Protein AF-A0A0F9BGC4-F1 (afdb_monomer_lite)

Radius of gyration: 38.05 Å; chains: 1; bounding box: 116×66×84 Å

Structure (mmCIF, N/CA/C/O backbone):
data_AF-A0A0F9BGC4-F1
#
_entry.id   AF-A0A0F9BGC4-F1
#
loop_
_atom_site.group_PDB
_atom_site.id
_atom_site.type_symbol
_atom_site.label_atom_id
_atom_site.label_alt_id
_atom_site.label_comp_id
_atom_site.label_asym_id
_atom_site.label_entity_id
_atom_site.label_seq_id
_atom_site.pdbx_PDB_ins_code
_atom_site.Cartn_x
_atom_site.Cartn_y
_atom_site.Cartn_z
_atom_site.occupancy
_atom_site.B_iso_or_equiv
_atom_site.auth_seq_id
_atom_site.auth_comp_id
_atom_site.auth_asym_id
_atom_site.auth_atom_id
_atom_site.pdbx_PDB_model_num
ATOM 1 N N . MET A 1 1 ? 43.371 27.624 -21.005 1.00 42.16 1 MET A N 1
ATOM 2 C CA . MET A 1 1 ? 42.803 28.917 -20.560 1.00 42.16 1 MET A CA 1
ATOM 3 C C . MET A 1 1 ? 41.451 29.123 -21.244 1.00 42.16 1 MET A C 1
ATOM 5 O O . MET A 1 1 ? 41.408 29.615 -22.362 1.00 42.16 1 MET A O 1
ATOM 9 N N . PHE A 1 2 ? 40.354 28.669 -20.628 1.00 44.47 2 PHE A N 1
ATOM 10 C CA . PHE A 1 2 ? 38.993 28.851 -21.153 1.00 44.47 2 PHE A CA 1
ATOM 11 C C . PHE A 1 2 ? 38.330 30.022 -20.421 1.00 44.47 2 PHE A C 1
ATOM 13 O O . PHE A 1 2 ? 38.018 29.933 -19.238 1.00 44.47 2 PHE A O 1
ATOM 20 N N . ARG A 1 3 ? 38.153 31.142 -21.127 1.00 42.91 3 ARG A N 1
ATOM 21 C CA . ARG A 1 3 ? 37.422 32.325 -20.653 1.00 42.91 3 ARG A CA 1
ATOM 22 C C . ARG A 1 3 ? 35.919 32.024 -20.759 1.00 42.91 3 ARG A C 1
ATOM 24 O O . ARG A 1 3 ? 35.326 32.205 -21.820 1.00 42.91 3 ARG A O 1
ATOM 31 N N . MET A 1 4 ? 35.311 31.501 -19.693 1.00 43.97 4 MET A N 1
ATOM 32 C CA . MET A 1 4 ? 33.854 31.333 -19.616 1.00 43.97 4 MET A CA 1
ATOM 33 C C . MET A 1 4 ? 33.179 32.706 -19.503 1.00 43.97 4 MET A C 1
ATOM 35 O O . MET A 1 4 ? 33.581 33.551 -18.705 1.00 43.97 4 MET A O 1
ATOM 39 N N . LYS A 1 5 ? 32.175 32.939 -20.352 1.00 48.59 5 LYS A N 1
ATOM 40 C CA . LYS A 1 5 ? 31.404 34.185 -20.405 1.00 48.59 5 LYS A CA 1
ATOM 41 C C . LYS A 1 5 ? 30.484 34.261 -19.167 1.00 48.59 5 LYS A C 1
ATOM 43 O O . LYS A 1 5 ? 29.700 33.337 -18.973 1.00 48.59 5 LYS A O 1
ATOM 48 N N . PRO A 1 6 ? 30.523 35.337 -18.359 1.00 54.88 6 PRO A N 1
ATOM 49 C CA . PRO A 1 6 ? 29.838 35.418 -17.058 1.00 54.88 6 PRO A CA 1
ATOM 50 C C . PRO A 1 6 ? 28.309 35.612 -17.127 1.00 54.88 6 PRO A C 1
ATOM 52 O O . PRO A 1 6 ? 27.652 35.680 -16.093 1.00 54.88 6 PRO A O 1
ATOM 55 N N . LEU A 1 7 ? 27.718 35.691 -18.322 1.00 55.34 7 LEU A N 1
ATOM 56 C CA . LEU A 1 7 ? 26.308 36.065 -18.497 1.00 55.34 7 LEU A CA 1
ATOM 57 C C . LEU A 1 7 ? 25.298 34.942 -18.199 1.00 55.34 7 LEU A C 1
ATOM 59 O O . LEU A 1 7 ? 24.137 35.237 -17.942 1.00 55.34 7 LEU A O 1
ATOM 63 N N . THR A 1 8 ? 25.707 33.670 -18.177 1.00 52.97 8 THR A N 1
ATOM 64 C CA . THR A 1 8 ? 24.789 32.539 -17.918 1.00 52.97 8 THR A CA 1
ATOM 65 C C . THR A 1 8 ? 24.724 32.108 -16.450 1.00 52.97 8 THR A C 1
ATOM 67 O O . THR A 1 8 ? 23.780 31.424 -16.063 1.00 52.97 8 THR A O 1
ATOM 70 N N . ALA A 1 9 ? 25.669 32.538 -15.608 1.00 55.66 9 ALA A N 1
ATOM 71 C CA . ALA A 1 9 ? 25.700 32.172 -14.188 1.00 55.66 9 ALA A CA 1
ATOM 72 C C . ALA A 1 9 ? 24.642 32.919 -13.348 1.00 55.66 9 ALA A C 1
ATOM 74 O O . ALA A 1 9 ? 24.139 32.378 -12.365 1.00 55.66 9 ALA A O 1
ATOM 75 N N . GLY A 1 10 ? 24.260 34.137 -13.753 1.00 56.59 10 GLY A N 1
ATOM 76 C CA . GLY A 1 10 ? 23.311 34.968 -13.000 1.00 56.59 10 GLY A CA 1
ATOM 77 C C . GLY A 1 10 ? 21.867 34.454 -13.024 1.00 56.59 10 GLY A C 1
ATOM 78 O O . GLY A 1 10 ? 21.178 34.515 -12.010 1.00 56.59 10 GLY A O 1
ATOM 79 N N . ILE A 1 11 ? 21.413 33.891 -14.149 1.00 60.16 11 ILE A N 1
ATOM 80 C CA . ILE A 1 11 ? 20.018 33.436 -14.308 1.00 60.16 11 ILE A CA 1
ATOM 81 C C . ILE A 1 11 ? 19.757 32.160 -13.489 1.00 60.16 11 ILE A C 1
ATOM 83 O O . ILE A 1 11 ? 18.687 32.005 -12.904 1.00 60.16 11 ILE A O 1
ATOM 87 N N . VAL A 1 12 ? 20.756 31.280 -13.370 1.00 59.56 12 VAL A N 1
ATOM 88 C CA . VAL A 1 12 ? 20.644 30.041 -12.581 1.00 59.56 12 VAL A CA 1
ATOM 89 C C . VAL A 1 12 ? 20.589 30.338 -11.076 1.00 59.56 12 VAL A C 1
ATOM 91 O O . VAL A 1 12 ? 19.835 29.690 -10.356 1.00 59.56 12 VAL A O 1
ATOM 94 N N . ALA A 1 13 ? 21.318 31.352 -10.597 1.00 61.47 13 ALA A N 1
ATOM 95 C CA . ALA A 1 13 ? 21.338 31.715 -9.179 1.00 61.47 13 ALA A CA 1
ATOM 96 C C . ALA A 1 13 ? 20.019 32.351 -8.694 1.00 61.47 13 ALA A C 1
ATOM 98 O O . ALA A 1 13 ? 19.580 32.065 -7.583 1.00 61.47 13 ALA A O 1
ATOM 99 N N . VAL A 1 14 ? 19.354 33.160 -9.529 1.00 62.53 14 VAL A N 1
ATOM 100 C CA . VAL A 1 14 ? 18.065 33.796 -9.182 1.00 62.53 14 VAL A CA 1
ATOM 101 C C . VAL A 1 14 ? 16.904 32.794 -9.223 1.00 62.53 14 VAL A C 1
ATOM 103 O O . VAL A 1 14 ? 15.986 32.877 -8.410 1.00 62.53 14 VAL A O 1
ATOM 106 N N . ALA A 1 15 ? 16.958 31.796 -10.112 1.00 60.53 15 ALA A N 1
ATOM 107 C CA . ALA A 1 15 ? 15.971 30.716 -10.127 1.00 60.53 15 ALA A CA 1
ATOM 108 C C . ALA A 1 15 ? 16.079 29.804 -8.887 1.00 60.53 15 ALA A C 1
ATOM 110 O O . ALA A 1 15 ? 15.065 29.298 -8.405 1.00 60.53 15 ALA A O 1
ATOM 111 N N . LEU A 1 16 ? 17.287 29.624 -8.337 1.00 60.12 16 LEU A N 1
ATOM 112 C CA . LEU A 1 16 ? 17.506 28.763 -7.171 1.00 60.12 16 LEU A CA 1
ATOM 113 C C . LEU A 1 16 ? 17.029 29.399 -5.854 1.00 60.12 16 LEU A C 1
ATOM 115 O O . LEU A 1 16 ? 16.574 28.691 -4.958 1.00 60.12 16 LEU A O 1
ATOM 119 N N . THR A 1 17 ? 17.099 30.728 -5.724 1.00 61.84 17 THR A N 1
ATOM 120 C CA . THR A 1 17 ? 16.699 31.424 -4.488 1.00 61.84 17 THR A CA 1
ATOM 121 C C . THR A 1 17 ? 15.184 31.553 -4.338 1.00 61.84 17 THR A C 1
ATOM 123 O O . THR A 1 17 ? 14.686 31.561 -3.213 1.00 61.84 17 THR A O 1
ATOM 126 N N . PHE A 1 18 ? 14.430 31.562 -5.442 1.00 56.72 18 PHE A N 1
ATOM 127 C CA . PHE A 1 18 ? 12.964 31.614 -5.394 1.00 56.72 18 PHE A CA 1
ATOM 128 C C . PHE A 1 18 ? 12.323 30.306 -4.900 1.00 56.72 18 PHE A C 1
ATOM 130 O O . PHE A 1 18 ? 11.267 30.343 -4.273 1.00 56.72 18 PHE A O 1
ATOM 137 N N . PHE A 1 19 ? 12.974 29.155 -5.106 1.00 58.62 19 PHE A N 1
ATOM 138 C CA . PHE A 1 19 ? 12.467 27.864 -4.623 1.00 58.62 19 PHE A CA 1
ATOM 139 C C . PHE A 1 19 ? 12.719 27.624 -3.126 1.00 58.62 19 PHE A C 1
ATOM 141 O O . PHE A 1 19 ? 11.970 26.885 -2.492 1.00 58.62 19 PHE A O 1
ATOM 148 N N . ALA A 1 20 ? 13.734 28.261 -2.537 1.00 58.09 20 ALA A N 1
ATOM 149 C CA . ALA A 1 20 ? 14.104 28.026 -1.139 1.00 58.09 20 ALA A CA 1
ATOM 150 C C . ALA A 1 20 ? 13.197 28.750 -0.121 1.00 58.09 20 ALA A C 1
ATOM 152 O O . ALA A 1 20 ? 13.096 28.314 1.023 1.00 58.09 20 ALA A O 1
ATOM 153 N N . SER A 1 21 ? 12.513 29.831 -0.518 1.00 55.47 21 SER A N 1
ATOM 154 C CA . SER A 1 21 ? 11.746 30.680 0.414 1.00 55.47 21 SER A CA 1
ATOM 155 C C . SER A 1 21 ? 10.321 30.177 0.709 1.00 55.47 21 SER A C 1
ATOM 157 O O . SER A 1 21 ? 9.695 30.595 1.679 1.00 55.47 21 SER A O 1
ATOM 159 N N . ALA A 1 22 ? 9.793 29.243 -0.090 1.00 57.38 22 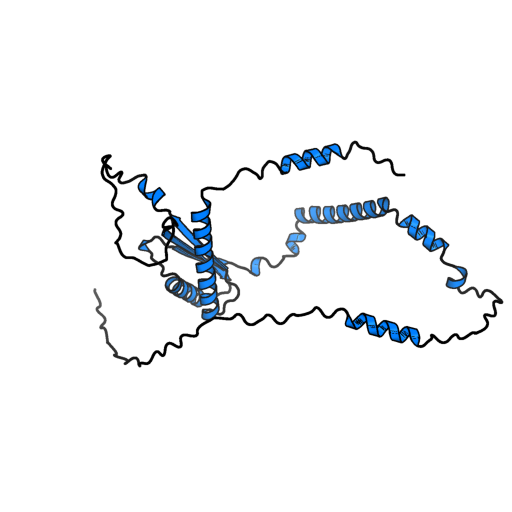ALA A N 1
ATOM 160 C CA . ALA A 1 22 ? 8.432 28.721 0.082 1.00 57.38 22 ALA A CA 1
ATOM 161 C C . ALA A 1 22 ? 8.318 27.588 1.124 1.00 57.38 22 ALA A C 1
ATOM 163 O O . ALA A 1 22 ? 7.211 27.183 1.468 1.00 57.38 22 ALA A O 1
ATOM 164 N N . ALA A 1 23 ? 9.437 27.071 1.641 1.00 56.53 23 ALA A N 1
ATOM 165 C CA . ALA A 1 23 ? 9.446 25.906 2.530 1.00 56.53 23 ALA A CA 1
ATOM 166 C C . ALA A 1 23 ? 9.374 26.243 4.036 1.00 56.53 23 ALA A C 1
ATOM 168 O O . ALA A 1 23 ? 9.310 25.330 4.853 1.00 56.53 23 ALA A O 1
ATOM 169 N N . ALA A 1 24 ? 9.394 27.525 4.423 1.00 53.81 24 ALA A N 1
ATOM 170 C CA . ALA A 1 24 ? 9.550 27.934 5.826 1.00 53.81 24 ALA A CA 1
ATOM 171 C C . ALA A 1 24 ? 8.235 28.219 6.582 1.00 53.81 24 ALA A C 1
ATOM 173 O O . ALA A 1 24 ? 8.271 28.495 7.779 1.00 53.81 24 ALA A O 1
ATOM 174 N N . TYR A 1 25 ? 7.077 28.149 5.919 1.00 50.03 25 TYR A N 1
ATOM 175 C CA . TYR A 1 25 ? 5.781 28.476 6.524 1.00 50.03 25 TYR A CA 1
ATOM 176 C C . TYR A 1 25 ? 4.839 27.271 6.544 1.00 50.03 25 TYR A C 1
ATOM 178 O O . TYR A 1 25 ? 3.889 27.233 5.771 1.00 50.03 25 TYR A O 1
ATOM 186 N N . ALA A 1 26 ? 5.070 26.294 7.424 1.00 49.09 26 ALA A N 1
ATOM 187 C CA . ALA A 1 26 ? 4.004 25.415 7.910 1.00 49.09 26 ALA A CA 1
ATOM 188 C C . ALA A 1 26 ? 4.464 24.587 9.123 1.00 49.09 26 ALA A C 1
ATOM 190 O O . ALA A 1 26 ? 5.533 23.992 9.084 1.00 49.09 26 ALA A O 1
ATOM 191 N N . GLN A 1 27 ? 3.562 24.442 10.102 1.00 51.44 27 GLN A N 1
ATOM 192 C CA . GLN A 1 27 ? 3.515 23.408 11.154 1.00 51.44 27 GLN A CA 1
ATOM 193 C C . GLN A 1 27 ? 4.315 23.660 12.438 1.00 51.44 27 GLN A C 1
ATOM 195 O O . GLN A 1 27 ? 5.493 23.336 12.489 1.00 51.44 27 GLN A O 1
ATOM 200 N N . THR A 1 28 ? 3.640 24.050 13.529 1.00 51.69 28 THR A N 1
ATOM 201 C CA . THR A 1 28 ? 4.153 23.724 14.880 1.00 51.69 28 THR A CA 1
ATOM 202 C C . THR A 1 28 ? 3.133 23.461 15.998 1.00 51.69 28 THR A C 1
ATOM 204 O O . THR A 1 28 ? 3.558 22.897 16.997 1.00 51.69 28 THR A O 1
ATOM 207 N N . GLU A 1 29 ? 1.821 23.719 15.886 1.00 54.25 29 GLU A N 1
ATOM 208 C CA . GLU A 1 29 ? 0.920 23.509 17.055 1.00 54.25 29 GLU A CA 1
ATOM 209 C C . GLU A 1 29 ? -0.092 22.358 16.961 1.00 54.25 29 GLU A C 1
ATOM 211 O O . GLU A 1 29 ? -0.622 21.928 17.980 1.00 54.25 29 GLU A O 1
ATOM 216 N N . THR A 1 30 ? -0.304 21.748 15.794 1.00 58.75 30 THR A N 1
ATOM 217 C CA . THR A 1 30 ? -1.193 20.574 15.669 1.00 58.75 30 THR A CA 1
ATOM 218 C C . THR A 1 30 ? -0.465 19.225 15.760 1.00 58.75 30 THR A C 1
ATOM 220 O O . THR A 1 30 ? -1.095 18.171 15.682 1.00 58.75 30 THR A O 1
ATOM 223 N N . GLY A 1 31 ? 0.858 19.227 15.957 1.00 68.62 31 GLY A N 1
ATOM 224 C CA . GLY A 1 31 ? 1.716 18.046 15.799 1.00 68.62 31 GLY A CA 1
ATOM 225 C C . GLY A 1 31 ? 1.320 16.831 16.644 1.00 68.62 31 GLY A C 1
ATOM 226 O O . GLY A 1 31 ? 1.326 15.719 16.127 1.00 68.62 31 GLY A O 1
ATOM 227 N N . ASN A 1 32 ? 0.916 17.017 17.905 1.00 80.94 32 ASN A N 1
ATOM 228 C CA . ASN A 1 32 ? 0.721 15.893 18.833 1.00 80.94 32 ASN A CA 1
ATOM 229 C C . ASN A 1 32 ? -0.512 15.029 18.520 1.00 80.94 32 ASN A C 1
ATOM 231 O O . ASN A 1 32 ? -0.451 13.805 18.620 1.00 80.94 32 ASN A O 1
ATOM 235 N N . ALA A 1 33 ? -1.628 15.635 18.106 1.00 82.69 33 ALA A N 1
ATOM 236 C CA . ALA A 1 33 ? -2.821 14.871 17.734 1.00 82.69 33 ALA A CA 1
ATOM 237 C C . ALA A 1 33 ? -2.595 14.083 16.432 1.00 82.69 33 ALA A C 1
ATOM 239 O O . ALA A 1 33 ? -3.015 12.931 16.316 1.00 82.69 33 ALA A O 1
ATOM 240 N N . TYR A 1 34 ? -1.873 14.677 15.473 1.00 87.38 34 TYR A N 1
ATOM 241 C CA . TYR A 1 34 ? -1.524 14.014 14.217 1.00 87.38 34 TYR A CA 1
ATOM 242 C C . TYR A 1 34 ? -0.514 12.883 14.412 1.00 87.38 34 TYR A C 1
ATOM 244 O O . TYR A 1 34 ? -0.706 11.807 13.851 1.00 87.38 34 TYR A O 1
ATOM 252 N N . THR A 1 35 ? 0.534 13.077 15.218 1.00 89.94 35 THR A N 1
ATOM 253 C CA . THR A 1 35 ? 1.509 12.009 15.498 1.00 89.94 35 THR A CA 1
ATOM 254 C C . THR A 1 35 ? 0.849 10.833 16.203 1.00 89.94 35 THR A C 1
ATOM 256 O O . THR A 1 35 ? 1.101 9.688 15.828 1.00 89.94 35 THR A O 1
ATOM 259 N N . TYR A 1 36 ? -0.053 11.102 17.152 1.00 89.62 36 TYR A N 1
ATOM 260 C CA . TYR A 1 36 ? -0.841 10.062 17.804 1.00 89.62 36 TYR A CA 1
ATOM 261 C C . TYR A 1 36 ? -1.748 9.326 16.812 1.00 89.62 36 TYR A C 1
ATOM 263 O O . TYR A 1 36 ? -1.730 8.098 16.765 1.00 89.62 36 TYR A O 1
ATOM 271 N N . LYS A 1 37 ? -2.488 10.056 15.968 1.00 91.94 37 LYS A N 1
ATOM 272 C CA . LYS A 1 37 ? -3.336 9.462 14.927 1.00 91.94 37 LYS A CA 1
ATOM 273 C C . LYS A 1 37 ? -2.542 8.523 14.018 1.00 91.94 37 LYS A C 1
ATOM 275 O O . LYS A 1 37 ? -2.929 7.371 13.856 1.00 91.94 37 LYS A O 1
ATOM 280 N N . ILE A 1 38 ? -1.404 8.983 13.500 1.00 94.25 38 ILE A N 1
ATOM 281 C CA . ILE A 1 38 ? -0.533 8.183 12.627 1.00 94.25 38 ILE A CA 1
ATOM 282 C C . ILE A 1 38 ? -0.013 6.941 13.364 1.00 94.25 38 ILE A C 1
ATOM 284 O O . ILE A 1 38 ? 0.040 5.854 12.790 1.00 94.25 38 ILE A O 1
ATOM 288 N N . ALA A 1 39 ? 0.367 7.080 14.638 1.00 93.94 39 ALA A N 1
ATOM 289 C CA . ALA A 1 39 ? 0.840 5.959 15.444 1.00 93.94 39 ALA A CA 1
ATOM 290 C C . ALA A 1 39 ? -0.254 4.897 15.643 1.00 93.94 39 ALA A C 1
ATOM 292 O O . ALA A 1 39 ? 0.023 3.705 15.496 1.00 93.94 39 ALA A O 1
ATOM 293 N N . VAL A 1 40 ? -1.490 5.320 15.925 1.00 93.25 40 VAL A N 1
ATOM 294 C CA . VAL A 1 40 ? -2.644 4.423 16.077 1.00 93.25 40 VAL A CA 1
ATOM 295 C C . VAL A 1 40 ? -2.983 3.737 14.757 1.00 93.25 40 VAL A C 1
ATOM 297 O O . VAL A 1 40 ? -3.085 2.512 14.734 1.00 93.25 40 VAL A O 1
ATOM 300 N N . GLU A 1 41 ? -3.097 4.489 13.659 1.00 95.44 41 GLU A N 1
ATOM 301 C CA . GLU A 1 41 ? -3.384 3.943 12.324 1.00 95.44 41 GLU A CA 1
ATOM 302 C C . GLU A 1 41 ? -2.358 2.871 11.946 1.00 95.44 41 GLU A C 1
ATOM 304 O O . GLU A 1 41 ? -2.725 1.737 11.638 1.00 95.44 41 GLU A O 1
ATOM 309 N N . ARG A 1 42 ? -1.066 3.182 12.095 1.00 96.50 42 ARG A N 1
ATOM 310 C CA . ARG A 1 42 ? 0.026 2.260 11.767 1.00 96.50 42 ARG A CA 1
ATOM 311 C C . ARG A 1 42 ? 0.055 1.024 12.664 1.00 96.50 42 ARG A C 1
ATOM 313 O O . ARG A 1 42 ? 0.355 -0.072 12.192 1.00 96.50 42 ARG A O 1
ATOM 320 N N . HIS A 1 43 ? -0.220 1.180 13.958 1.00 95.31 43 HIS A N 1
ATOM 321 C CA . HIS A 1 43 ? -0.256 0.053 14.888 1.00 95.31 43 HIS A CA 1
ATOM 322 C C . HIS A 1 43 ? -1.415 -0.903 14.570 1.00 95.31 43 HIS A C 1
ATOM 324 O O . HIS A 1 43 ? -1.219 -2.121 14.542 1.00 95.31 43 HIS A O 1
ATOM 330 N N . LEU A 1 44 ? -2.606 -0.362 14.290 1.00 95.75 44 LEU A N 1
ATOM 331 C CA . LEU A 1 44 ? -3.777 -1.153 13.908 1.00 95.75 44 LEU A CA 1
ATOM 332 C C . LEU A 1 44 ? -3.576 -1.840 12.555 1.00 95.75 44 LEU A C 1
ATOM 334 O O . LEU A 1 44 ? -3.856 -3.031 12.437 1.00 95.75 44 LEU A O 1
ATOM 338 N N . GLU A 1 45 ? -3.025 -1.129 11.573 1.00 96.31 45 GLU A N 1
ATOM 339 C CA . GLU A 1 45 ? -2.681 -1.679 10.262 1.00 96.31 45 GLU A CA 1
ATOM 340 C C . GLU A 1 45 ? -1.708 -2.857 10.394 1.00 96.31 45 GLU A C 1
ATOM 342 O O . GLU A 1 45 ? -1.991 -3.952 9.910 1.00 96.31 45 GLU A O 1
ATOM 347 N N . ALA A 1 46 ? -0.596 -2.678 11.116 1.00 96.38 46 ALA A N 1
ATOM 348 C CA . ALA A 1 46 ? 0.420 -3.717 11.278 1.00 96.38 46 ALA A CA 1
ATOM 349 C C . ALA A 1 46 ? -0.120 -4.958 12.006 1.00 96.38 46 ALA A C 1
ATOM 351 O O . ALA A 1 46 ? 0.177 -6.095 11.622 1.00 96.38 46 ALA A O 1
ATOM 352 N N . ARG A 1 47 ? -0.928 -4.753 13.055 1.00 95.62 47 ARG A N 1
ATOM 353 C CA . ARG A 1 47 ? -1.562 -5.848 13.798 1.00 95.62 47 ARG A CA 1
ATOM 354 C C . ARG A 1 47 ? -2.546 -6.606 12.914 1.00 95.62 47 ARG A C 1
ATOM 356 O O . ARG A 1 47 ? -2.476 -7.833 12.861 1.00 95.62 47 ARG A O 1
ATOM 363 N N . LEU A 1 48 ? -3.432 -5.896 12.218 1.00 96.25 48 LEU A N 1
ATOM 364 C CA . LEU A 1 48 ? -4.445 -6.508 11.366 1.00 96.25 48 LEU A CA 1
ATOM 365 C C . LEU A 1 48 ? -3.809 -7.235 10.178 1.00 96.25 48 LEU A C 1
ATOM 367 O O . LEU A 1 48 ? -4.192 -8.365 9.888 1.00 96.25 48 LEU A O 1
ATOM 371 N N . TYR A 1 49 ? -2.783 -6.646 9.560 1.00 96.12 49 TYR A N 1
ATOM 372 C CA . TYR A 1 49 ? -2.019 -7.274 8.483 1.00 96.12 49 TYR A CA 1
ATOM 373 C C . TYR A 1 49 ? -1.427 -8.612 8.921 1.00 96.12 49 TYR A C 1
ATOM 375 O O . TYR A 1 49 ? -1.593 -9.619 8.236 1.00 96.12 49 TYR A O 1
ATOM 383 N N . LYS A 1 50 ? -0.791 -8.656 10.098 1.00 95.81 50 LYS A N 1
ATOM 384 C CA . LYS A 1 50 ? -0.208 -9.892 10.632 1.00 95.81 50 LYS A CA 1
ATOM 385 C C . LYS A 1 50 ? -1.264 -10.976 10.865 1.00 95.81 50 LYS A C 1
ATOM 387 O O . LYS A 1 50 ? -1.035 -12.126 10.504 1.00 95.81 50 LYS A O 1
ATOM 392 N N . VAL A 1 51 ? -2.402 -10.616 11.459 1.00 96.06 51 VAL A N 1
ATOM 393 C CA . VAL A 1 51 ? -3.483 -11.571 11.758 1.00 96.06 51 VAL A CA 1
ATOM 394 C C . VAL A 1 51 ? -4.131 -12.085 10.472 1.00 96.06 51 VAL A C 1
ATOM 396 O O . VAL A 1 51 ? -4.283 -13.292 10.305 1.00 96.06 51 VAL A O 1
ATOM 399 N N . LEU A 1 52 ? -4.469 -11.193 9.537 1.00 95.62 52 LEU A N 1
ATOM 400 C CA . LEU A 1 52 ? -5.088 -11.581 8.271 1.00 95.62 52 LEU A CA 1
ATOM 401 C C . LEU A 1 52 ? -4.153 -12.438 7.423 1.00 95.62 52 LEU A C 1
ATOM 403 O O . LEU A 1 52 ? -4.604 -13.432 6.856 1.00 95.62 52 LEU A O 1
ATOM 407 N N . LYS A 1 53 ? -2.859 -12.107 7.377 1.00 95.38 53 LYS A N 1
ATOM 408 C CA . LYS A 1 53 ? -1.862 -12.896 6.650 1.00 95.38 53 LYS A CA 1
ATOM 409 C C . LYS A 1 53 ? -1.762 -14.325 7.184 1.00 95.38 53 LYS A C 1
ATOM 411 O O . LYS A 1 53 ? -1.725 -15.264 6.395 1.00 95.38 53 LYS A O 1
ATOM 416 N N . GLU A 1 54 ? -1.770 -14.491 8.504 1.00 94.94 54 GLU A N 1
ATOM 417 C CA . GLU A 1 54 ? -1.680 -15.810 9.139 1.00 94.94 54 GLU A CA 1
ATOM 418 C C . GLU A 1 54 ? -2.936 -16.660 8.890 1.00 94.94 54 GLU A C 1
ATOM 420 O O . GLU A 1 54 ? -2.840 -17.839 8.554 1.00 94.94 54 GLU A O 1
ATOM 425 N N . VAL A 1 55 ? -4.126 -16.060 9.015 1.00 94.88 55 VAL A N 1
ATOM 426 C CA . VAL A 1 55 ? -5.399 -16.788 8.897 1.00 94.88 55 VAL A CA 1
ATOM 427 C C . VAL A 1 55 ? -5.732 -17.124 7.444 1.00 94.88 55 VAL A C 1
ATOM 429 O O . VAL A 1 55 ? -6.153 -18.240 7.143 1.00 94.88 55 VAL A O 1
ATOM 432 N N . THR A 1 56 ? -5.564 -16.165 6.535 1.00 92.75 56 THR A N 1
ATOM 433 C CA . THR A 1 56 ? -6.041 -16.298 5.148 1.00 92.75 56 THR A CA 1
ATOM 434 C C . THR A 1 56 ? -4.998 -16.883 4.207 1.00 92.75 56 THR A C 1
ATOM 436 O O . THR A 1 56 ? -5.366 -17.394 3.151 1.00 92.75 56 THR A O 1
ATOM 439 N N . LYS A 1 57 ? -3.708 -16.815 4.574 1.00 92.75 57 LYS A N 1
ATOM 440 C CA . LYS A 1 57 ? -2.566 -17.149 3.705 1.00 92.75 57 LYS A CA 1
ATOM 441 C C . LYS A 1 57 ? -2.555 -16.384 2.373 1.00 92.75 57 LYS A C 1
ATOM 443 O O . LYS A 1 57 ? -1.909 -16.820 1.425 1.00 92.75 57 LYS A O 1
ATOM 448 N N . VAL A 1 58 ? -3.266 -15.259 2.288 1.00 90.19 58 VAL A N 1
ATOM 449 C CA . VAL A 1 58 ? -3.251 -14.374 1.120 1.00 90.19 58 VAL A CA 1
ATOM 450 C C . VAL A 1 58 ? -2.062 -13.428 1.257 1.00 90.19 58 VAL A C 1
ATOM 452 O O . VAL A 1 58 ? -1.898 -12.766 2.283 1.00 90.19 58 VAL A O 1
ATOM 455 N N . GLU A 1 59 ? -1.211 -13.390 0.235 1.00 85.69 59 GLU A N 1
ATOM 456 C CA . GLU A 1 59 ? -0.013 -12.542 0.221 1.00 85.69 59 GLU A CA 1
ATOM 457 C C . GLU A 1 59 ? -0.328 -11.114 -0.246 1.00 85.69 59 GLU A C 1
ATOM 459 O O . GLU A 1 59 ? 0.194 -10.148 0.318 1.00 85.69 59 GLU A O 1
ATOM 464 N N . ASP A 1 60 ? -1.244 -10.990 -1.209 1.00 88.31 60 ASP A N 1
ATOM 465 C CA . ASP A 1 60 ? -1.601 -9.735 -1.871 1.00 88.31 60 ASP A CA 1
ATOM 466 C C . ASP A 1 60 ? -2.838 -9.099 -1.224 1.00 88.31 60 ASP A C 1
ATOM 468 O O . ASP A 1 60 ? -3.969 -9.212 -1.704 1.00 88.31 60 ASP A O 1
ATOM 472 N N . LEU A 1 61 ? -2.614 -8.438 -0.090 1.00 93.00 61 LEU A N 1
ATOM 473 C CA . LEU A 1 61 ? -3.647 -7.734 0.664 1.00 93.00 61 LEU A CA 1
ATOM 474 C C . LEU A 1 61 ? -3.158 -6.330 1.030 1.00 93.00 61 LEU A C 1
ATOM 476 O O . LEU A 1 61 ? -2.084 -6.175 1.615 1.00 93.00 61 LEU A O 1
ATOM 480 N N . VAL A 1 62 ? -3.956 -5.308 0.717 1.00 95.31 62 VAL A N 1
ATOM 481 C CA . VAL A 1 62 ? -3.665 -3.918 1.098 1.00 95.31 62 VAL A CA 1
ATOM 482 C C . VAL A 1 62 ? -4.712 -3.449 2.098 1.00 95.31 62 VAL A C 1
ATOM 484 O O . VAL A 1 62 ? -5.910 -3.467 1.820 1.00 95.31 62 VAL A O 1
ATOM 487 N N . ILE A 1 63 ? -4.250 -3.026 3.272 1.00 96.81 63 ILE A N 1
ATOM 488 C CA . ILE A 1 63 ? -5.094 -2.579 4.378 1.00 96.81 63 ILE A CA 1
ATOM 489 C C . ILE A 1 63 ? -4.873 -1.092 4.564 1.00 96.81 63 ILE A C 1
ATOM 491 O O . ILE A 1 63 ? -3.740 -0.641 4.680 1.00 96.81 63 ILE A O 1
ATOM 495 N N . ILE A 1 64 ? -5.961 -0.338 4.626 1.00 97.19 64 ILE A N 1
ATOM 496 C CA . ILE A 1 64 ? -5.930 1.081 4.946 1.00 97.19 64 ILE A CA 1
ATOM 497 C C . ILE A 1 64 ? -6.830 1.281 6.157 1.00 97.19 64 ILE A C 1
ATOM 499 O O . ILE A 1 64 ? -8.040 1.060 6.087 1.00 97.19 64 ILE A O 1
ATOM 503 N N . VAL A 1 65 ? -6.230 1.690 7.271 1.00 97.25 65 VAL A N 1
ATOM 504 C CA . VAL A 1 65 ? -6.950 2.060 8.491 1.00 97.25 65 VAL A CA 1
ATOM 505 C C . VAL A 1 65 ? -6.916 3.573 8.607 1.00 97.25 65 VAL A C 1
ATOM 507 O O . VAL A 1 65 ? -5.844 4.167 8.579 1.00 97.25 65 VAL A O 1
ATOM 510 N N . SER A 1 66 ? -8.082 4.195 8.747 1.00 96.56 66 SER A N 1
ATOM 511 C CA . SER A 1 66 ? -8.181 5.606 9.093 1.00 96.56 66 SER A CA 1
ATOM 512 C C . SER A 1 66 ? -8.884 5.764 10.430 1.00 96.56 66 SER A C 1
ATOM 514 O O . SER A 1 66 ? -9.998 5.273 10.608 1.00 96.56 66 SER A O 1
ATOM 516 N N . ALA A 1 67 ? -8.225 6.443 11.365 1.00 94.94 67 ALA A N 1
ATOM 517 C CA . ALA A 1 67 ? -8.772 6.739 12.679 1.00 94.94 67 ALA A CA 1
ATOM 518 C C . ALA A 1 67 ? -9.191 8.210 12.749 1.00 94.94 67 ALA A C 1
ATOM 520 O O . ALA A 1 67 ? -8.419 9.125 12.440 1.00 94.94 67 ALA A O 1
ATOM 521 N N . GLU A 1 68 ? -10.424 8.459 13.171 1.00 92.31 68 GLU A N 1
ATOM 522 C CA . GLU A 1 68 ? -10.862 9.794 13.542 1.00 92.31 68 GLU A CA 1
ATOM 523 C C . GLU A 1 68 ? -10.548 10.018 15.010 1.00 92.31 68 GLU A C 1
ATOM 525 O O . GLU A 1 68 ? -10.998 9.295 15.899 1.00 92.31 68 GLU A O 1
ATOM 530 N N . VAL A 1 69 ? -9.730 11.024 15.252 1.00 90.38 69 VAL A N 1
ATOM 531 C CA . VAL A 1 69 ? -9.144 11.293 16.546 1.00 90.38 69 VAL A CA 1
ATOM 532 C C . VAL A 1 69 ? -9.530 12.708 16.925 1.00 90.38 69 VAL A C 1
ATOM 534 O O . VAL A 1 69 ? -9.304 13.627 16.142 1.00 90.38 69 VAL A O 1
ATOM 537 N N . THR A 1 70 ? -10.099 12.890 18.113 1.00 85.00 70 THR A N 1
ATOM 538 C CA . THR A 1 70 ? -10.400 14.231 18.622 1.00 85.00 70 THR A CA 1
ATOM 539 C C . THR A 1 70 ? -9.804 14.474 19.978 1.00 85.00 70 THR A C 1
ATOM 541 O O . THR A 1 70 ? -9.847 13.618 20.865 1.00 85.00 70 THR A O 1
ATOM 544 N N . THR A 1 71 ? -9.301 15.687 20.136 1.00 81.44 71 THR A N 1
ATOM 545 C CA . THR A 1 71 ? -8.906 16.237 21.418 1.00 81.44 71 THR A CA 1
ATOM 546 C C . THR A 1 71 ? -10.156 16.729 22.162 1.00 81.44 71 THR A C 1
ATOM 548 O O . THR A 1 71 ? -11.091 17.258 21.553 1.00 81.44 71 THR A O 1
ATOM 551 N N . PRO A 1 72 ? -10.224 16.534 23.487 1.00 67.50 72 PRO A N 1
ATOM 552 C CA . PRO A 1 72 ? -11.381 16.904 24.306 1.00 67.50 72 PRO A CA 1
ATOM 553 C C . PRO A 1 72 ? -11.641 18.417 24.298 1.00 67.50 72 PRO A C 1
ATOM 555 O O . PRO A 1 72 ? -12.783 18.838 24.489 1.00 67.50 72 PRO A O 1
ATOM 558 N N . ASP A 1 73 ? -10.611 19.217 24.018 1.00 64.00 73 ASP A N 1
ATOM 559 C CA . ASP A 1 73 ? -10.675 20.679 24.023 1.00 64.00 73 ASP A CA 1
ATOM 560 C C . ASP A 1 73 ? -11.525 21.240 22.871 1.00 64.00 73 ASP A C 1
ATOM 562 O O . ASP A 1 73 ? -12.149 22.290 23.014 1.00 64.00 73 ASP A O 1
ATOM 566 N N . GLU A 1 74 ? -11.645 20.518 21.753 1.00 57.50 74 GLU A N 1
ATOM 567 C CA . GLU A 1 74 ? -12.406 20.982 20.585 1.00 57.50 74 GLU A CA 1
ATOM 568 C C . GLU A 1 74 ? -13.921 20.724 20.734 1.00 57.50 74 GLU A C 1
ATOM 570 O O . GLU A 1 74 ? -14.755 21.491 20.249 1.00 57.50 74 GLU A O 1
ATOM 575 N N . LYS A 1 75 ? -14.313 19.693 21.497 1.00 53.09 75 LYS A N 1
ATOM 576 C CA . LYS A 1 75 ? -15.728 19.333 21.717 1.00 53.09 75 LYS A CA 1
ATOM 577 C C . LYS A 1 75 ? -16.444 20.165 22.785 1.00 53.09 75 LYS A C 1
ATOM 579 O O . LYS A 1 75 ? -17.673 20.125 22.854 1.00 53.09 75 LYS A O 1
ATOM 584 N N . GLN A 1 76 ? -15.732 20.944 23.600 1.00 51.88 76 GLN A N 1
ATOM 585 C CA . GLN A 1 76 ? -16.367 21.818 24.598 1.00 51.88 76 GLN A CA 1
ATOM 586 C C . GLN A 1 76 ? -16.821 23.184 24.047 1.00 51.88 76 GLN A C 1
ATOM 588 O O . GLN A 1 76 ? -17.482 23.939 24.761 1.00 51.88 76 GLN A O 1
ATOM 593 N N . GLY A 1 77 ? -16.565 23.488 22.770 1.00 47.62 77 GLY A N 1
ATOM 594 C CA . GLY A 1 77 ? -16.891 24.785 22.168 1.00 47.62 77 GLY A CA 1
ATOM 595 C C . GLY A 1 77 ? -18.382 25.097 21.956 1.00 47.62 77 GLY A C 1
ATOM 596 O O . GLY A 1 77 ? -18.720 26.276 21.853 1.00 47.62 77 GLY A O 1
ATOM 597 N N . SER A 1 78 ? -19.292 24.110 21.908 1.00 50.38 78 SER A N 1
ATOM 598 C CA . SER A 1 78 ? -20.674 24.364 21.436 1.00 50.38 78 SER A CA 1
ATOM 599 C C . SER A 1 78 ? -21.825 23.958 22.364 1.00 50.38 78 SER A C 1
ATOM 601 O O . SER A 1 78 ? -22.976 24.206 22.017 1.00 50.38 78 SER A O 1
ATOM 603 N N . GLY A 1 79 ? -21.577 23.333 23.519 1.00 47.03 79 GLY A N 1
ATOM 604 C CA . GLY A 1 79 ? -22.665 22.671 24.260 1.00 47.03 79 GLY A CA 1
ATOM 605 C C . GLY A 1 79 ? -22.960 23.206 25.651 1.00 47.03 79 GLY A C 1
ATOM 606 O O . GLY A 1 79 ? -24.115 23.423 26.003 1.00 47.03 79 GLY A O 1
ATOM 607 N N . LYS A 1 80 ? -21.938 23.366 26.489 1.00 46.62 80 LYS A N 1
ATOM 608 C CA . LYS A 1 80 ? -22.124 23.715 27.900 1.00 46.62 80 LYS A CA 1
ATOM 609 C C . LYS A 1 80 ? -20.908 24.493 28.370 1.00 46.62 80 LYS A C 1
ATOM 611 O O . LYS A 1 80 ? -20.014 23.934 28.996 1.00 46.62 80 LYS A O 1
ATOM 616 N N . ARG A 1 81 ? -20.906 25.805 28.110 1.00 45.00 81 ARG A N 1
ATOM 617 C CA . ARG A 1 81 ? -20.217 26.748 28.997 1.00 45.00 81 ARG A CA 1
ATOM 618 C C . ARG A 1 81 ? -20.895 26.615 30.357 1.00 45.00 81 ARG A C 1
ATOM 620 O O . ARG A 1 81 ? -21.862 27.313 30.647 1.00 45.00 81 ARG A O 1
ATOM 627 N N . ALA A 1 82 ? -20.455 25.633 31.141 1.00 56.31 82 ALA A N 1
ATOM 628 C CA . ALA A 1 82 ? -20.727 25.605 32.561 1.00 56.31 82 ALA A CA 1
ATOM 629 C C . ALA A 1 82 ? -20.309 26.982 33.075 1.00 56.31 82 ALA A C 1
ATOM 631 O O . ALA A 1 82 ? -19.175 27.404 32.852 1.00 56.31 82 ALA A O 1
ATOM 632 N N . LEU A 1 83 ? -21.272 27.714 33.631 1.00 54.53 83 LEU A N 1
ATOM 633 C CA . LEU A 1 83 ? -21.089 29.030 34.220 1.00 54.53 83 LEU A CA 1
ATOM 634 C C . LEU A 1 83 ? -20.038 28.896 35.335 1.00 54.53 83 LEU A C 1
ATOM 636 O O . LEU A 1 83 ? -20.359 28.585 36.480 1.00 54.53 83 LEU A O 1
ATOM 640 N N . LEU A 1 84 ? -18.760 29.034 34.989 1.00 56.25 84 LEU A N 1
ATOM 641 C CA . LEU A 1 84 ? -17.678 29.079 35.956 1.00 56.25 84 LEU A CA 1
ATOM 642 C C . LEU A 1 84 ? -17.732 30.468 36.579 1.00 56.25 84 LEU A C 1
ATOM 644 O O . LEU A 1 84 ? -17.331 31.461 35.974 1.00 56.25 84 LEU A O 1
ATOM 648 N N . LEU A 1 85 ? -18.312 30.533 37.773 1.00 71.31 85 LEU A N 1
ATOM 649 C CA . LEU A 1 85 ? -18.265 31.722 38.611 1.00 71.31 85 LEU A CA 1
ATOM 650 C C . LEU A 1 85 ? -16.790 31.992 38.960 1.00 71.31 85 LEU A C 1
ATOM 652 O O . LEU A 1 85 ? -16.106 31.074 39.431 1.00 71.31 85 LEU A O 1
ATOM 656 N N . PRO A 1 86 ? -16.274 33.211 38.725 1.00 55.97 86 PRO A N 1
ATOM 657 C CA . PRO A 1 86 ? -14.897 33.538 39.067 1.00 55.97 86 PRO A CA 1
ATOM 658 C C . PRO A 1 86 ? -14.718 33.401 40.584 1.00 55.97 86 PRO A C 1
ATOM 660 O O . PRO A 1 86 ? -15.441 34.027 41.353 1.00 55.97 86 PRO A O 1
ATOM 663 N N . GLY A 1 87 ? -13.773 32.561 41.015 1.00 60.94 87 GLY A N 1
ATOM 664 C CA . GLY A 1 87 ? -13.392 32.438 42.428 1.00 60.94 87 GLY A CA 1
ATOM 665 C C . GLY A 1 87 ? -13.521 31.050 43.055 1.00 60.94 87 GLY A C 1
ATOM 666 O O . GLY A 1 87 ? -13.175 30.904 44.225 1.00 60.94 87 GLY A O 1
ATOM 667 N N . VAL A 1 88 ? -13.957 30.020 42.320 1.00 58.16 88 VAL A N 1
ATOM 668 C CA . VAL A 1 88 ? -13.930 28.640 42.833 1.00 58.16 88 VAL A CA 1
ATOM 669 C C . VAL A 1 88 ? -12.790 27.865 42.169 1.00 58.16 88 VAL A C 1
ATOM 671 O O . VAL A 1 88 ? -12.853 27.635 40.961 1.00 58.16 88 VAL A O 1
ATOM 674 N N . PRO A 1 89 ? -11.747 27.449 42.914 1.00 53.97 89 PRO A N 1
ATOM 675 C CA . PRO A 1 89 ? -10.702 26.592 42.372 1.00 53.97 89 PRO A CA 1
ATOM 676 C C . PRO A 1 89 ? -11.332 25.281 41.898 1.00 53.97 89 PRO A C 1
ATOM 678 O O . PRO A 1 89 ? -11.977 24.560 42.667 1.00 53.97 89 PRO A O 1
ATOM 681 N N . THR A 1 90 ? -11.177 24.984 40.611 1.00 53.41 90 THR A N 1
ATOM 682 C CA . THR A 1 90 ? -11.664 23.749 40.004 1.00 53.41 90 THR A CA 1
ATOM 683 C C . THR A 1 90 ? -10.888 22.582 40.594 1.00 53.41 90 THR A C 1
ATOM 685 O O . THR A 1 90 ? -9.725 22.366 40.267 1.00 53.41 90 THR A O 1
ATOM 688 N N . ARG A 1 91 ? -11.533 21.824 41.486 1.00 51.66 91 ARG A N 1
ATOM 689 C CA . ARG A 1 91 ? -11.039 20.507 41.886 1.00 51.66 91 ARG A CA 1
ATOM 690 C C . ARG A 1 91 ? -11.112 19.611 40.658 1.00 51.66 91 ARG A C 1
ATOM 692 O O . ARG A 1 91 ? -12.209 19.229 40.246 1.00 51.66 91 ARG A O 1
ATOM 699 N N . GLU A 1 92 ? -9.959 19.318 40.070 1.00 55.88 92 GLU A N 1
ATOM 700 C CA . GLU A 1 92 ? -9.809 18.256 39.084 1.00 55.88 92 GLU A CA 1
ATOM 701 C C . GLU A 1 92 ? -10.464 16.996 39.653 1.00 55.88 92 GLU A C 1
ATOM 703 O O . GLU A 1 92 ? -10.109 16.518 40.735 1.00 55.88 92 GLU A O 1
ATOM 708 N N . ARG A 1 93 ? -11.508 16.504 38.980 1.00 46.81 93 ARG A N 1
ATOM 709 C CA . ARG A 1 93 ? -12.154 15.253 39.367 1.00 46.81 93 ARG A CA 1
ATOM 710 C C . ARG A 1 93 ? -11.226 14.108 38.984 1.00 46.81 93 ARG A C 1
ATOM 712 O O . ARG A 1 93 ? -11.347 13.527 37.913 1.00 46.81 93 ARG A O 1
ATOM 719 N N . LEU A 1 94 ? -10.302 13.803 39.886 1.00 48.19 94 LEU A N 1
ATOM 720 C CA . LEU A 1 94 ? -9.632 12.515 39.967 1.00 48.19 94 LEU A CA 1
ATOM 721 C C . LEU A 1 94 ? -10.714 11.461 40.239 1.00 48.19 94 LEU A C 1
ATOM 723 O O . LEU A 1 94 ? -11.211 11.360 41.358 1.00 48.19 94 LEU A O 1
ATOM 727 N N . GLY A 1 95 ? -11.129 10.729 39.208 1.00 45.75 95 GLY A N 1
ATOM 728 C CA . GLY A 1 95 ? -11.984 9.552 39.368 1.00 45.75 95 GLY A CA 1
ATOM 729 C C . GLY A 1 95 ? -13.251 9.566 38.521 1.00 45.75 95 GLY A C 1
ATOM 730 O O . GLY A 1 95 ? -14.337 9.831 39.028 1.00 45.75 95 GLY A O 1
ATOM 731 N N . VAL A 1 96 ? -13.113 9.185 37.251 1.00 42.12 96 VAL A N 1
ATOM 732 C CA . VAL A 1 96 ? -13.986 8.163 36.659 1.00 42.12 96 VAL A CA 1
ATOM 733 C C . VAL A 1 96 ? -13.068 7.204 35.911 1.00 42.12 96 VAL A C 1
ATOM 735 O O . VAL A 1 96 ? -12.349 7.586 34.993 1.00 42.12 96 VAL A O 1
ATOM 738 N N . GLU A 1 97 ? -13.030 5.984 36.420 1.00 47.44 97 GLU A N 1
ATOM 739 C CA . GLU A 1 97 ? -12.179 4.881 36.009 1.00 47.44 97 GLU A CA 1
ATOM 740 C C . GLU A 1 97 ? -12.513 4.428 34.582 1.00 47.44 97 GLU A C 1
ATOM 742 O O . GLU A 1 97 ? -13.668 4.173 34.247 1.00 47.44 97 GLU A O 1
ATOM 747 N N . GLY A 1 98 ? -11.480 4.310 33.750 1.00 39.81 98 GLY A N 1
ATOM 748 C CA . GLY A 1 98 ? -11.576 3.779 32.395 1.00 39.81 98 GLY A CA 1
ATOM 749 C C . GLY A 1 98 ? -10.227 3.813 31.682 1.00 39.81 98 GLY A C 1
ATOM 750 O O . GLY A 1 98 ? -9.967 4.724 30.911 1.00 39.81 98 GLY A O 1
ATOM 751 N N . ALA A 1 99 ? -9.400 2.800 31.955 1.00 39.44 99 ALA A N 1
ATOM 752 C CA . ALA A 1 99 ? -8.168 2.425 31.247 1.00 39.44 99 ALA A CA 1
ATOM 753 C C . ALA A 1 99 ? -6.951 3.377 31.350 1.00 39.44 99 ALA A C 1
ATOM 755 O O . ALA A 1 99 ? -6.689 4.243 30.525 1.00 39.44 99 ALA A O 1
ATOM 756 N N . THR A 1 100 ? -6.149 3.097 32.377 1.00 45.16 100 THR A N 1
ATOM 757 C CA . THR A 1 100 ? -4.680 3.186 32.438 1.00 45.16 100 THR A CA 1
ATOM 758 C C . THR A 1 100 ? -3.933 3.375 31.108 1.00 45.16 100 THR A C 1
ATOM 760 O O . THR A 1 100 ? -3.814 2.424 30.342 1.00 45.16 100 THR A O 1
ATOM 763 N N . THR A 1 101 ? -3.266 4.522 30.957 1.00 42.56 101 THR A N 1
ATOM 764 C CA . THR A 1 101 ? -1.826 4.599 30.631 1.00 42.56 101 THR A CA 1
ATOM 765 C C . THR A 1 101 ? -1.242 5.911 31.169 1.00 42.56 101 THR A C 1
ATOM 767 O O . THR A 1 101 ? -1.540 6.984 30.660 1.00 42.56 101 THR A O 1
ATOM 770 N N . THR A 1 102 ? -0.444 5.774 32.232 1.00 43.06 102 THR A N 1
ATOM 771 C CA . THR A 1 102 ? 0.802 6.506 32.543 1.00 43.06 102 THR A CA 1
ATOM 772 C C . THR A 1 102 ? 0.937 7.970 32.102 1.00 43.06 102 THR A C 1
ATOM 774 O O . THR A 1 102 ? 1.329 8.270 30.981 1.00 43.06 102 THR A O 1
ATOM 777 N N . GLU A 1 103 ? 0.683 8.842 33.080 1.00 41.81 103 GLU A N 1
ATOM 778 C CA . GLU A 1 103 ? 1.559 9.925 33.554 1.00 41.81 103 GLU A CA 1
ATOM 779 C C . GLU A 1 103 ? 2.263 10.819 32.517 1.00 41.81 103 GLU A C 1
ATOM 781 O O . GLU A 1 103 ? 3.308 10.480 31.968 1.00 41.81 103 GLU A O 1
ATOM 786 N N . GLY A 1 104 ? 1.751 12.050 32.397 1.00 37.88 104 GLY A N 1
ATOM 787 C CA . GLY A 1 104 ? 2.556 13.216 32.030 1.00 37.88 104 GLY A CA 1
ATOM 788 C C . GLY A 1 104 ? 2.101 13.948 30.771 1.00 37.88 104 GLY A C 1
ATOM 789 O O . GLY A 1 104 ? 2.727 13.833 29.725 1.00 37.88 104 GLY A O 1
ATOM 790 N N . ALA A 1 105 ? 1.053 14.766 30.896 1.00 42.31 105 ALA A N 1
ATOM 791 C CA . ALA A 1 105 ? 0.771 15.895 30.000 1.00 42.31 105 ALA A CA 1
ATOM 792 C C . ALA A 1 105 ? 0.620 15.585 28.494 1.00 42.31 105 ALA A C 1
ATOM 794 O O . ALA A 1 105 ? 1.043 16.372 27.648 1.00 42.31 105 ALA A O 1
ATOM 795 N N . GLN A 1 106 ? -0.042 14.483 28.138 1.00 47.66 106 GLN A N 1
ATOM 796 C CA . GLN A 1 106 ? -0.617 14.341 26.802 1.00 47.66 106 GLN A CA 1
ATOM 797 C C . GLN A 1 106 ? -2.126 14.507 26.922 1.00 47.66 106 GLN A C 1
ATOM 799 O O . GLN A 1 106 ? -2.796 13.701 27.564 1.00 47.66 106 GLN A O 1
ATOM 804 N N . SER A 1 107 ? -2.637 15.603 26.350 1.00 55.66 107 SER A N 1
ATOM 805 C CA . SER A 1 107 ? -4.057 15.820 26.056 1.00 55.66 107 SER A CA 1
ATOM 806 C C . SER A 1 107 ? -4.710 14.480 25.729 1.00 55.66 107 SER A C 1
ATOM 808 O O . SER A 1 107 ? -4.189 13.768 24.872 1.00 55.66 107 SER A 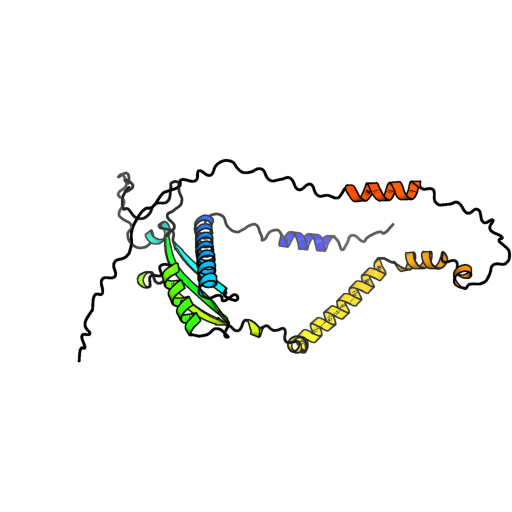O 1
ATOM 810 N N . SER A 1 108 ? -5.780 14.101 26.426 1.00 65.00 108 SER A N 1
ATOM 811 C CA . SER A 1 108 ? -6.406 12.784 26.289 1.00 65.00 108 SER A CA 1
ATOM 812 C C . SER A 1 108 ? -7.030 12.645 24.902 1.00 65.00 108 SER A C 1
ATOM 814 O O . SER A 1 108 ? -8.193 12.966 24.689 1.00 65.00 108 SER A O 1
ATOM 816 N N . VAL A 1 109 ? -6.229 12.252 23.927 1.00 73.44 109 VAL A N 1
ATOM 817 C CA . VAL A 1 109 ? -6.636 12.104 22.541 1.00 73.44 109 VAL A CA 1
ATOM 818 C C . VAL A 1 109 ? -7.521 10.853 22.439 1.00 73.44 109 VAL A C 1
ATOM 820 O O . VAL A 1 109 ? -7.067 9.751 22.730 1.00 73.44 109 VAL A O 1
ATOM 823 N N . ILE A 1 110 ? -8.796 11.021 22.068 1.00 82.31 110 ILE A N 1
ATOM 824 C CA . ILE A 1 110 ? -9.789 9.932 22.025 1.00 82.31 110 ILE A CA 1
ATOM 825 C C . ILE A 1 110 ? -10.081 9.563 20.567 1.00 82.31 110 ILE A C 1
ATOM 827 O O . ILE A 1 110 ? -10.332 10.441 19.737 1.00 82.31 110 ILE A O 1
ATOM 831 N N . VAL A 1 111 ? -10.091 8.262 20.264 1.00 86.06 111 VAL A N 1
ATOM 832 C CA . VAL A 1 111 ? -10.488 7.725 18.952 1.00 86.06 111 VAL A CA 1
ATOM 833 C C . VAL A 1 111 ? -12.015 7.663 18.870 1.00 86.06 111 VAL A C 1
ATOM 835 O O . VAL A 1 111 ? -12.650 6.880 19.576 1.00 86.06 111 VAL A O 1
ATOM 838 N N . GLN A 1 112 ? -12.620 8.476 18.008 1.00 90.00 112 GLN A N 1
ATOM 839 C CA . GLN A 1 112 ? -14.070 8.502 17.816 1.00 90.00 112 GLN A CA 1
ATOM 840 C C . GLN A 1 112 ? -14.558 7.380 16.919 1.00 90.00 112 GLN A C 1
ATOM 842 O O . GLN A 1 112 ? -15.395 6.599 17.354 1.00 90.00 112 GLN A O 1
ATOM 847 N N . SER A 1 113 ? -14.023 7.321 15.701 1.00 93.50 113 SER A N 1
ATOM 848 C CA . SER A 1 113 ? -14.483 6.423 14.651 1.00 93.50 113 SER A CA 1
ATOM 849 C C . SER A 1 113 ? -13.294 5.775 13.941 1.00 93.50 113 SER A C 1
ATOM 851 O O . SER A 1 113 ? -12.200 6.347 13.854 1.00 93.50 113 SER A O 1
ATOM 853 N N . LEU A 1 114 ? -13.494 4.554 13.459 1.00 95.25 114 LEU A N 1
ATOM 854 C CA . LEU A 1 114 ? -12.532 3.776 12.691 1.00 95.25 114 LEU A CA 1
ATOM 855 C C . LEU A 1 114 ? -13.115 3.457 11.318 1.00 95.25 114 LEU A C 1
ATOM 857 O O . LEU A 1 114 ? -14.180 2.855 11.189 1.00 95.25 114 LEU A O 1
ATOM 861 N N . LYS A 1 115 ? -12.384 3.816 10.266 1.00 96.50 115 LYS A N 1
ATOM 862 C CA . LYS A 1 115 ? -12.697 3.427 8.894 1.00 96.50 115 LYS A CA 1
ATOM 863 C C . LYS A 1 115 ? -11.639 2.457 8.392 1.00 96.50 115 LYS A C 1
ATOM 865 O O . LYS A 1 115 ? -10.493 2.839 8.169 1.00 96.50 115 LYS A O 1
ATOM 870 N N . LEU A 1 116 ? -12.040 1.211 8.176 1.00 97.38 116 LEU A N 1
ATOM 871 C CA . LEU A 1 116 ? -11.200 0.171 7.599 1.00 97.38 116 LEU A CA 1
ATOM 872 C C . LEU A 1 116 ? -11.560 -0.012 6.125 1.00 97.38 116 LEU A C 1
ATOM 874 O O . LEU A 1 116 ? -12.706 -0.300 5.792 1.00 97.38 116 LEU A O 1
ATOM 878 N N . THR A 1 117 ? -10.575 0.122 5.242 1.00 97.69 117 THR A N 1
ATOM 879 C CA . THR A 1 117 ? -10.696 -0.272 3.835 1.00 97.69 117 THR A CA 1
ATOM 880 C C . THR A 1 117 ? -9.725 -1.407 3.553 1.00 97.69 117 THR A C 1
ATOM 882 O O . THR A 1 117 ? -8.515 -1.234 3.692 1.00 97.69 117 THR A O 1
ATOM 885 N N . VAL A 1 118 ? -10.247 -2.566 3.157 1.00 96.62 118 VAL A N 1
ATOM 886 C CA . VAL A 1 118 ? -9.427 -3.709 2.745 1.00 96.62 118 VAL A CA 1
ATOM 887 C C . VAL A 1 118 ? -9.556 -3.874 1.242 1.00 96.62 118 VAL A C 1
ATOM 889 O O . VAL A 1 118 ? -10.656 -4.055 0.717 1.00 96.62 118 VAL A O 1
ATOM 892 N N . LEU A 1 119 ? -8.429 -3.794 0.547 1.00 96.38 119 LEU A N 1
ATOM 893 C CA . LEU A 1 119 ? -8.338 -4.091 -0.873 1.00 96.38 119 LEU A CA 1
ATOM 894 C C . LEU A 1 119 ? -7.819 -5.521 -1.015 1.00 96.38 119 LEU A C 1
ATOM 896 O O . LEU A 1 119 ? -6.804 -5.885 -0.415 1.00 96.38 119 LEU A O 1
ATOM 900 N N . VAL A 1 120 ? -8.551 -6.324 -1.776 1.00 95.38 120 VAL A N 1
ATOM 901 C CA . VAL A 1 120 ? -8.284 -7.751 -1.972 1.00 95.38 120 VAL A CA 1
ATOM 902 C C . VAL A 1 120 ? -8.256 -8.040 -3.467 1.00 95.38 120 VAL A C 1
ATOM 904 O O . VAL A 1 120 ? -9.024 -7.429 -4.215 1.00 95.38 120 VAL A O 1
ATOM 907 N N . ASP A 1 121 ? -7.412 -8.974 -3.910 1.00 93.94 121 ASP A N 1
ATOM 908 C CA . ASP A 1 121 ? -7.382 -9.345 -5.322 1.00 93.94 121 ASP A CA 1
ATOM 909 C C . ASP A 1 121 ? -8.737 -9.902 -5.770 1.00 93.94 121 ASP A C 1
ATOM 911 O O . ASP A 1 121 ? -9.394 -10.662 -5.053 1.00 93.94 121 ASP A O 1
ATOM 915 N N . SER A 1 122 ? -9.130 -9.564 -6.989 1.00 92.81 122 SER A N 1
ATOM 916 C CA . SER A 1 122 ? -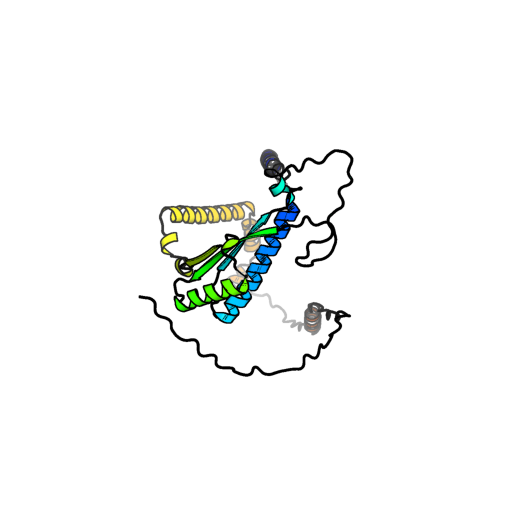10.340 -10.074 -7.639 1.00 92.81 122 SER A CA 1
ATOM 917 C C . SER A 1 122 ? -10.402 -11.593 -7.759 1.00 92.81 122 SER A C 1
ATOM 919 O O . SER A 1 122 ? -11.496 -12.160 -7.756 1.00 92.81 122 SER A O 1
ATOM 921 N N . SER A 1 123 ? -9.241 -12.251 -7.819 1.00 91.69 123 SER A N 1
ATOM 922 C CA . SER A 1 123 ? -9.124 -13.709 -7.863 1.00 91.69 123 SER A CA 1
ATOM 923 C C . SER A 1 123 ? -9.530 -14.384 -6.546 1.00 91.69 123 SER A C 1
ATOM 925 O O . SER A 1 123 ? -9.749 -15.596 -6.507 1.00 91.69 123 SER A O 1
ATOM 927 N N . THR A 1 124 ? -9.671 -13.611 -5.466 1.00 93.00 124 THR A N 1
ATOM 928 C CA . THR A 1 124 ? -9.966 -14.131 -4.134 1.00 93.00 124 THR A CA 1
ATOM 929 C C . THR A 1 124 ? -11.415 -14.597 -4.020 1.00 93.00 124 THR A C 1
ATOM 931 O O . THR A 1 124 ? -12.365 -13.892 -4.376 1.00 93.00 124 THR A O 1
ATOM 934 N N . SER A 1 125 ? -11.590 -15.802 -3.472 1.00 95.44 125 SER A N 1
ATOM 935 C CA . SER A 1 125 ? -12.906 -16.401 -3.252 1.00 95.44 125 SER A CA 1
ATOM 936 C C . SER A 1 125 ? -13.759 -15.578 -2.275 1.00 95.44 125 SER A C 1
ATOM 938 O O . SER A 1 125 ? -13.244 -14.970 -1.334 1.00 95.44 125 SER A O 1
ATOM 940 N N . GLN A 1 126 ? -15.083 -15.593 -2.460 1.00 95.56 126 GLN A N 1
ATOM 941 C CA . GLN A 1 126 ? -16.000 -14.864 -1.576 1.00 95.56 126 GLN A CA 1
ATOM 942 C C . GLN A 1 126 ? -15.933 -15.366 -0.125 1.00 95.56 126 GLN A C 1
ATOM 944 O O . GLN A 1 126 ? -15.949 -14.566 0.799 1.00 95.56 126 GLN A O 1
ATOM 949 N N . THR A 1 127 ? -15.736 -16.669 0.075 1.00 95.56 127 THR A N 1
ATOM 950 C CA . THR A 1 127 ? -15.581 -17.272 1.407 1.00 95.56 127 THR A CA 1
ATOM 951 C C . THR A 1 127 ? -14.377 -16.718 2.169 1.00 95.56 127 THR A C 1
ATOM 953 O O . THR A 1 127 ? -14.435 -16.518 3.382 1.00 95.56 127 THR A O 1
ATOM 956 N N . THR A 1 128 ? -13.277 -16.429 1.466 1.00 95.00 128 THR A N 1
ATOM 957 C CA . THR A 1 128 ? -12.101 -15.793 2.074 1.00 95.00 128 THR A CA 1
ATOM 958 C C . THR A 1 128 ? -12.410 -14.354 2.477 1.00 95.00 128 THR A C 1
ATOM 960 O O . THR A 1 128 ? -11.954 -13.910 3.523 1.00 95.00 128 THR A O 1
ATOM 963 N N . ILE A 1 129 ? -13.209 -13.637 1.686 1.00 96.00 129 ILE A N 1
ATOM 964 C CA . ILE A 1 129 ? -13.615 -12.258 1.983 1.00 96.00 129 ILE A CA 1
ATOM 965 C C . ILE A 1 129 ? -14.488 -12.192 3.231 1.00 96.00 129 ILE A C 1
ATOM 967 O O . ILE A 1 129 ? -14.253 -11.338 4.082 1.00 96.00 129 ILE A O 1
ATOM 971 N N . ASP A 1 130 ? -15.426 -13.122 3.377 1.00 96.69 130 ASP A N 1
ATOM 972 C CA . ASP A 1 130 ? -16.268 -13.204 4.571 1.00 96.69 130 ASP A CA 1
ATOM 973 C C . ASP A 1 130 ? -15.407 -13.520 5.812 1.00 96.69 130 ASP A C 1
ATOM 975 O O . ASP A 1 130 ? -15.555 -12.905 6.864 1.00 96.69 130 ASP A O 1
ATOM 979 N N . THR A 1 131 ? -14.393 -14.380 5.659 1.00 96.12 131 THR A N 1
ATOM 980 C CA . THR A 1 131 ? -13.419 -14.659 6.731 1.00 96.12 131 THR A CA 1
ATOM 981 C C . THR A 1 131 ? -12.591 -13.420 7.091 1.00 96.12 131 THR A C 1
ATOM 983 O O . THR A 1 131 ? -12.371 -13.143 8.268 1.00 96.12 131 THR A O 1
ATOM 986 N N . ILE A 1 132 ? -12.127 -12.655 6.095 1.00 96.19 132 ILE A N 1
ATOM 987 C CA . ILE A 1 132 ? -11.402 -11.393 6.310 1.00 96.19 132 ILE A CA 1
ATOM 988 C C . ILE A 1 132 ? -12.276 -10.413 7.092 1.00 96.19 132 ILE A C 1
ATOM 990 O O . ILE A 1 132 ? -11.787 -9.769 8.019 1.00 96.19 132 ILE A O 1
ATOM 994 N N . HIS A 1 133 ? -13.555 -10.317 6.732 1.00 96.62 133 HIS A N 1
ATOM 995 C CA . HIS A 1 133 ? -14.518 -9.455 7.399 1.00 96.62 133 HIS A CA 1
ATOM 996 C C . HIS A 1 133 ? -14.677 -9.824 8.881 1.00 96.62 133 HIS A C 1
ATOM 998 O O . HIS A 1 133 ? -14.511 -8.967 9.749 1.00 96.62 133 HIS A O 1
ATOM 1004 N N . ASP A 1 134 ? -14.903 -11.102 9.182 1.00 96.19 134 ASP A N 1
ATOM 1005 C CA . ASP A 1 134 ? -15.106 -11.577 10.555 1.00 96.19 134 ASP A CA 1
ATOM 1006 C C . ASP A 1 134 ? -13.847 -11.418 11.419 1.00 96.19 134 ASP A C 1
ATOM 1008 O O . ASP A 1 134 ? -13.910 -10.981 12.572 1.00 96.19 134 ASP A O 1
ATOM 1012 N N . VAL A 1 135 ? -12.675 -11.713 10.850 1.00 95.69 135 VAL A N 1
ATOM 1013 C CA . VAL A 1 135 ? -11.391 -11.522 11.536 1.00 95.69 135 VAL A CA 1
ATOM 1014 C C . VAL A 1 135 ? -11.125 -10.039 11.788 1.00 95.69 135 VAL A C 1
ATOM 1016 O O . VAL A 1 135 ? -10.641 -9.688 12.863 1.00 95.69 135 VAL A O 1
ATOM 1019 N N . ALA A 1 136 ? -11.454 -9.160 10.840 1.00 95.81 136 ALA A N 1
ATOM 1020 C CA . ALA A 1 136 ? -11.291 -7.721 11.010 1.00 95.81 136 ALA A CA 1
ATOM 1021 C C . ALA A 1 136 ? -12.200 -7.160 12.111 1.00 95.81 136 ALA A C 1
ATOM 1023 O O . ALA A 1 136 ? -11.717 -6.402 12.955 1.00 95.81 136 ALA A O 1
ATOM 1024 N N . LEU A 1 137 ? -13.469 -7.585 12.150 1.00 95.12 137 LEU A N 1
ATOM 1025 C CA . LEU A 1 137 ? -14.406 -7.236 13.222 1.00 95.12 137 LEU A CA 1
ATOM 1026 C C . LEU A 1 137 ? -13.862 -7.652 14.592 1.00 95.12 137 LEU A C 1
ATOM 1028 O O . LEU A 1 137 ? -13.838 -6.849 15.523 1.00 95.12 137 LEU A O 1
ATOM 1032 N N . SER A 1 138 ? -13.363 -8.887 14.700 1.00 94.25 138 SER A N 1
ATOM 1033 C CA . SER A 1 138 ? -12.829 -9.410 15.959 1.00 94.25 138 SER A CA 1
ATOM 1034 C C . SER A 1 138 ? -11.492 -8.780 16.367 1.00 94.25 138 SER A C 1
ATOM 1036 O O . SER A 1 138 ? -11.212 -8.686 17.560 1.00 94.25 138 SER A O 1
ATOM 1038 N N . ALA A 1 139 ? -10.634 -8.399 15.417 1.00 93.62 139 ALA A N 1
ATOM 1039 C CA . ALA A 1 139 ? -9.295 -7.887 15.711 1.00 93.62 139 ALA A CA 1
ATOM 1040 C C . ALA A 1 139 ? -9.286 -6.407 16.119 1.00 93.62 139 ALA A C 1
ATOM 1042 O O . ALA A 1 139 ? -8.402 -5.999 16.879 1.00 93.62 139 ALA A O 1
ATOM 1043 N N . LEU A 1 140 ? -10.231 -5.618 15.596 1.00 91.31 140 LEU A N 1
ATOM 1044 C CA . LEU A 1 140 ? -10.334 -4.177 15.840 1.00 91.31 140 LEU A CA 1
ATOM 1045 C C . LEU A 1 140 ? -11.344 -3.799 16.931 1.00 91.31 140 LEU A C 1
ATOM 1047 O O . LEU A 1 140 ? -11.399 -2.623 17.270 1.00 91.31 140 LEU A O 1
ATOM 1051 N N . ASP A 1 141 ? -12.087 -4.769 17.478 1.00 90.69 141 ASP A N 1
ATOM 1052 C CA . ASP A 1 141 ? -13.188 -4.534 18.429 1.00 90.69 141 ASP A CA 1
ATOM 1053 C C . ASP A 1 141 ? -14.182 -3.499 17.886 1.00 90.69 141 ASP A C 1
ATOM 1055 O O . ASP A 1 141 ? -14.432 -2.439 18.457 1.00 90.69 141 ASP A O 1
ATOM 1059 N N . PHE A 1 142 ? -14.646 -3.776 16.670 1.00 91.31 142 PHE A N 1
ATOM 1060 C CA . PHE A 1 142 ? -15.416 -2.834 15.879 1.00 91.31 142 PHE A CA 1
ATOM 1061 C C . PHE A 1 142 ? -16.792 -2.576 16.497 1.00 91.31 142 PHE A C 1
ATOM 1063 O O . PHE A 1 142 ? -17.543 -3.520 16.752 1.00 91.31 142 PHE A O 1
ATOM 1070 N N . ASP A 1 143 ? -17.148 -1.301 16.650 1.00 91.62 143 ASP A N 1
ATOM 1071 C CA . ASP A 1 143 ? -18.416 -0.896 17.251 1.00 91.62 143 ASP A CA 1
ATOM 1072 C C . ASP A 1 143 ? -19.246 -0.052 16.262 1.00 91.62 143 ASP A C 1
ATOM 1074 O O . ASP A 1 143 ? -18.862 1.079 15.932 1.00 91.62 143 ASP A O 1
ATOM 1078 N N . PRO A 1 144 ? -20.393 -0.562 15.769 1.00 89.81 144 PRO A N 1
ATOM 1079 C CA . PRO A 1 144 ? -21.251 0.197 14.865 1.00 89.81 144 PRO A CA 1
ATOM 1080 C C . PRO A 1 144 ? -21.850 1.446 15.527 1.00 89.81 144 PRO A C 1
ATOM 1082 O O . PRO A 1 144 ? -22.134 2.417 14.822 1.00 89.81 144 PRO A O 1
ATOM 1085 N N . ASP A 1 145 ? -21.995 1.467 16.855 1.00 93.38 145 ASP A N 1
ATOM 1086 C CA . ASP A 1 145 ? -22.567 2.603 17.584 1.00 93.38 145 ASP A CA 1
ATOM 1087 C C . ASP A 1 145 ? -21.593 3.793 17.627 1.00 93.38 145 ASP A C 1
ATOM 1089 O O . ASP A 1 145 ? -22.015 4.953 17.669 1.00 93.38 145 ASP A O 1
ATOM 1093 N N . ARG A 1 146 ? -20.282 3.525 17.523 1.00 89.56 146 ARG A N 1
ATOM 1094 C CA . ARG A 1 146 ? -19.223 4.543 17.377 1.00 89.56 146 ARG A CA 1
ATOM 1095 C C . ARG A 1 146 ? -19.149 5.141 15.968 1.00 89.56 146 ARG A C 1
ATOM 1097 O O . ARG A 1 146 ? -18.464 6.140 15.754 1.00 89.56 146 ARG A O 1
ATOM 1104 N N . GLY A 1 147 ? -19.890 4.575 15.014 1.00 92.00 147 GLY A N 1
ATOM 1105 C CA . GLY A 1 147 ? -19.866 4.989 13.614 1.00 92.00 147 GLY A CA 1
ATOM 1106 C C . GLY A 1 147 ? -18.697 4.402 12.826 1.00 92.00 147 GLY A C 1
ATOM 1107 O O . GLY A 1 147 ? -18.356 4.932 11.763 1.00 92.00 147 GLY A O 1
ATOM 1108 N N . ASP A 1 148 ? -18.096 3.320 13.324 1.00 95.88 148 ASP A N 1
ATOM 1109 C CA . ASP A 1 148 ? -17.038 2.613 12.618 1.00 95.88 148 ASP A CA 1
ATOM 1110 C C . ASP A 1 148 ? -17.583 2.051 11.281 1.00 95.88 148 ASP A C 1
ATOM 1112 O O . ASP A 1 148 ? -18.763 1.701 11.153 1.00 95.88 148 ASP A O 1
ATOM 1116 N N . ARG A 1 149 ? -16.743 1.975 10.235 1.00 95.75 149 ARG A N 1
ATOM 1117 C CA . ARG A 1 149 ? -17.118 1.437 8.906 1.00 95.75 149 ARG A CA 1
ATOM 1118 C C . ARG A 1 149 ? -16.060 0.485 8.352 1.00 95.75 149 ARG A C 1
ATOM 1120 O O . ARG A 1 149 ? -14.883 0.838 8.315 1.00 95.75 149 ARG A O 1
ATOM 1127 N N . ILE A 1 150 ? -16.488 -0.678 7.853 1.00 96.50 150 ILE A N 1
ATOM 1128 C CA . ILE A 1 150 ? -15.638 -1.616 7.102 1.00 96.50 150 ILE A CA 1
ATOM 1129 C C . ILE A 1 150 ? -16.072 -1.619 5.643 1.00 96.50 150 ILE A C 1
ATOM 1131 O O . ILE A 1 150 ? -17.245 -1.812 5.330 1.00 96.50 150 ILE A O 1
ATOM 1135 N N . GLU A 1 151 ? -15.116 -1.417 4.745 1.00 96.75 151 GLU A N 1
ATOM 1136 C CA . GLU A 1 151 ? -15.327 -1.472 3.307 1.00 96.75 151 GLU A CA 1
ATOM 1137 C C . GLU A 1 151 ? -14.318 -2.433 2.674 1.00 96.75 151 GLU A C 1
ATOM 1139 O O . GLU A 1 151 ? -13.112 -2.186 2.686 1.00 96.75 151 GLU A O 1
ATOM 1144 N N . ILE A 1 152 ? -14.804 -3.542 2.113 1.00 96.62 152 ILE A N 1
ATOM 1145 C CA . ILE A 1 152 ? -13.959 -4.500 1.393 1.00 96.62 152 ILE A CA 1
ATOM 1146 C C . ILE A 1 152 ? -14.169 -4.290 -0.102 1.00 96.62 152 ILE A C 1
ATOM 1148 O O . ILE A 1 152 ? -15.284 -4.432 -0.605 1.00 96.62 152 ILE A O 1
ATOM 1152 N N . ARG A 1 153 ? -13.097 -3.951 -0.823 1.00 96.19 153 ARG A N 1
ATOM 1153 C CA . ARG A 1 153 ? -13.129 -3.756 -2.276 1.00 96.19 153 ARG A CA 1
ATOM 1154 C C . ARG A 1 153 ? -12.269 -4.804 -2.966 1.00 96.19 153 ARG A C 1
ATOM 1156 O O . ARG A 1 153 ? -11.109 -5.000 -2.611 1.00 96.19 153 ARG A O 1
ATOM 1163 N N . LYS A 1 154 ? -12.834 -5.438 -3.994 1.00 94.62 154 LYS A N 1
ATOM 1164 C CA . LYS A 1 154 ? -12.073 -6.268 -4.932 1.00 94.62 154 LYS A CA 1
ATOM 1165 C C . LYS A 1 154 ? -11.358 -5.355 -5.922 1.00 94.62 154 LYS A C 1
ATOM 1167 O O . LYS A 1 154 ? -11.994 -4.480 -6.511 1.00 94.62 154 LYS A O 1
ATOM 1172 N N . VAL A 1 155 ? -10.056 -5.542 -6.083 1.00 93.00 155 VAL A N 1
ATOM 1173 C CA . VAL A 1 155 ? -9.221 -4.786 -7.019 1.00 93.00 155 VAL A CA 1
ATOM 1174 C C . VAL A 1 155 ? -8.420 -5.773 -7.855 1.00 93.00 155 VAL A C 1
ATOM 1176 O O . VAL A 1 155 ? -7.859 -6.722 -7.325 1.00 93.00 155 VAL A O 1
ATOM 1179 N N . ASP A 1 156 ? -8.337 -5.543 -9.161 1.00 90.38 156 ASP A N 1
ATOM 1180 C CA . ASP A 1 156 ? -7.507 -6.357 -10.049 1.00 90.38 156 ASP A CA 1
ATOM 1181 C C . ASP A 1 156 ? -6.048 -5.877 -9.968 1.00 90.38 156 ASP A C 1
ATOM 1183 O O . ASP A 1 156 ? -5.633 -4.999 -10.736 1.00 90.38 156 ASP A O 1
ATOM 1187 N N . TYR A 1 157 ? -5.233 -6.448 -9.073 1.00 81.44 157 TYR A N 1
ATOM 1188 C CA . TYR A 1 157 ? -3.804 -6.088 -9.000 1.00 81.44 157 TYR A CA 1
ATOM 1189 C C . TYR A 1 157 ? -3.067 -6.428 -10.303 1.00 81.44 157 TYR A C 1
ATOM 1191 O O . TYR A 1 157 ? -2.184 -5.694 -10.755 1.00 81.44 157 TYR A O 1
ATOM 1199 N N . LEU A 1 158 ? -3.503 -7.496 -10.975 1.00 72.62 158 LEU A N 1
ATOM 1200 C CA . LEU A 1 158 ? -2.953 -7.953 -12.250 1.00 72.62 158 LEU A CA 1
ATOM 1201 C C . LEU A 1 158 ? -3.310 -7.054 -13.446 1.00 72.62 158 LEU A C 1
ATOM 1203 O O . LEU A 1 158 ? -2.716 -7.212 -14.516 1.00 72.62 158 LEU A O 1
ATOM 1207 N N . SER A 1 159 ? -4.229 -6.093 -13.300 1.00 63.00 159 SER A N 1
ATOM 1208 C CA . SER A 1 159 ? -4.646 -5.222 -14.411 1.00 63.00 159 SER A CA 1
ATOM 1209 C C . SER A 1 159 ? -3.523 -4.290 -14.898 1.00 63.00 159 SER A C 1
ATOM 1211 O O . SER A 1 159 ? -3.525 -3.850 -16.050 1.00 63.00 159 SER A O 1
ATOM 1213 N N . HIS A 1 160 ? -2.489 -4.082 -14.074 1.00 63.31 160 HIS A N 1
ATOM 1214 C CA . HIS A 1 160 ? -1.307 -3.290 -14.421 1.00 63.31 160 HIS A CA 1
ATOM 1215 C C . HIS A 1 160 ? -0.170 -4.107 -15.042 1.00 63.31 160 HIS A C 1
ATOM 1217 O O . HIS A 1 160 ? 0.966 -3.629 -15.084 1.00 63.31 160 HIS A O 1
ATOM 1223 N N . ARG A 1 161 ? -0.430 -5.317 -15.567 1.00 71.62 161 ARG A N 1
ATOM 1224 C CA . ARG A 1 161 ? 0.544 -5.950 -16.468 1.00 71.62 161 ARG A CA 1
ATOM 1225 C C . ARG A 1 161 ? 0.870 -4.947 -17.561 1.00 71.62 161 ARG A C 1
ATOM 1227 O O . ARG A 1 161 ? -0.023 -4.534 -18.294 1.00 71.62 161 ARG A O 1
ATOM 1234 N N . PHE A 1 162 ? 2.134 -4.537 -17.616 1.00 74.75 162 PHE A N 1
ATOM 1235 C CA . PHE A 1 162 ? 2.645 -3.568 -18.570 1.00 74.75 162 PHE A CA 1
ATOM 1236 C C . PHE A 1 162 ? 2.207 -3.970 -19.979 1.00 74.75 162 PHE A C 1
ATOM 1238 O O . PHE A 1 162 ? 2.750 -4.894 -20.590 1.00 74.75 162 PHE A O 1
ATOM 1245 N N . LYS A 1 163 ? 1.150 -3.325 -20.474 1.00 83.81 163 LYS A N 1
ATOM 1246 C CA . LYS A 1 163 ? 0.640 -3.579 -21.812 1.00 83.81 163 LYS A CA 1
ATOM 1247 C C . LYS A 1 163 ? 1.606 -2.872 -22.740 1.00 83.81 163 LYS A C 1
ATOM 1249 O O . LYS A 1 163 ? 1.541 -1.655 -22.869 1.00 83.81 163 LYS A O 1
ATOM 1254 N N . TRP A 1 164 ? 2.478 -3.624 -23.406 1.00 84.69 164 TRP A N 1
ATOM 1255 C CA . TRP A 1 164 ? 3.376 -3.087 -24.434 1.00 84.69 164 TRP A CA 1
ATOM 1256 C C . TRP A 1 164 ? 2.627 -2.260 -25.496 1.00 84.69 164 TRP A C 1
ATOM 1258 O O . TRP A 1 164 ? 3.185 -1.325 -26.056 1.00 84.69 164 TRP A O 1
ATOM 1268 N N . GLY A 1 165 ? 1.330 -2.516 -25.703 1.00 84.69 165 GLY A N 1
ATOM 1269 C CA . GLY A 1 165 ? 0.470 -1.683 -26.547 1.00 84.69 165 GLY A CA 1
ATOM 1270 C C . GLY A 1 165 ? 0.274 -0.238 -26.057 1.00 84.69 165 GLY A C 1
ATOM 1271 O O . GLY A 1 165 ? 0.090 0.650 -26.878 1.00 84.69 165 GLY A O 1
ATOM 1272 N N . VAL A 1 166 ? 0.369 0.037 -24.751 1.00 85.69 166 VAL A N 1
ATOM 1273 C CA . VAL A 1 166 ? 0.246 1.398 -24.185 1.00 85.69 166 VAL A CA 1
ATOM 1274 C C . VAL A 1 166 ? 1.463 2.261 -24.536 1.00 85.69 166 VAL A C 1
ATOM 1276 O O . VAL A 1 166 ? 1.319 3.468 -24.727 1.00 85.69 166 VAL A O 1
ATOM 1279 N N . LEU A 1 167 ? 2.647 1.658 -24.705 1.00 85.81 167 LEU A N 1
ATOM 1280 C CA . LEU A 1 167 ? 3.824 2.353 -25.250 1.00 85.81 167 LEU A CA 1
ATOM 1281 C C . LEU A 1 167 ? 3.624 2.771 -26.714 1.00 85.81 167 LEU A C 1
ATOM 1283 O O . LEU A 1 167 ? 4.175 3.782 -27.136 1.00 85.81 167 LEU A O 1
ATOM 1287 N N . MET A 1 168 ? 2.836 2.005 -27.476 1.00 90.19 168 MET A N 1
ATOM 1288 C CA . MET A 1 168 ? 2.577 2.243 -28.902 1.00 90.19 168 MET A CA 1
ATOM 1289 C C . MET A 1 168 ? 1.424 3.225 -29.159 1.00 90.19 168 MET A C 1
ATOM 1291 O O . MET A 1 168 ? 1.075 3.475 -30.311 1.00 90.19 168 MET A O 1
ATOM 1295 N N . LEU A 1 169 ? 0.833 3.813 -28.112 1.00 91.94 169 LEU A N 1
ATOM 1296 C CA . LEU A 1 169 ? -0.105 4.921 -28.280 1.00 91.94 169 LEU A CA 1
ATOM 1297 C C . LEU A 1 169 ? 0.628 6.126 -28.896 1.00 91.94 169 LEU A C 1
ATOM 1299 O O . LEU A 1 169 ? 1.720 6.469 -28.435 1.00 91.94 169 LEU A O 1
ATOM 1303 N N . PRO A 1 170 ? 0.032 6.815 -29.887 1.00 90.44 170 PRO A N 1
ATOM 1304 C CA . PRO A 1 170 ? 0.720 7.840 -30.676 1.00 90.44 170 PRO A CA 1
ATOM 1305 C C . PRO A 1 170 ? 1.296 8.974 -29.816 1.00 90.44 170 PRO A C 1
ATOM 1307 O O . PRO A 1 170 ? 2.387 9.466 -30.091 1.00 90.44 170 PRO A O 1
ATOM 1310 N N . GLN A 1 171 ? 0.614 9.344 -28.728 1.00 91.69 171 GLN A N 1
ATOM 1311 C CA . GLN A 1 171 ? 1.082 10.374 -27.798 1.00 91.69 171 GLN A CA 1
ATOM 1312 C C . GLN A 1 171 ? 2.343 9.952 -27.025 1.00 91.69 171 GLN A C 1
ATOM 1314 O O . GLN A 1 171 ? 3.284 10.736 -26.908 1.00 91.69 171 GLN A O 1
ATOM 1319 N N . ASN A 1 172 ? 2.393 8.711 -26.536 1.00 92.38 172 ASN A N 1
ATOM 1320 C CA . ASN A 1 172 ? 3.554 8.188 -25.809 1.00 92.38 172 ASN A CA 1
ATOM 1321 C C . ASN A 1 172 ? 4.736 7.950 -26.753 1.00 92.38 172 ASN A C 1
ATOM 1323 O O . ASN A 1 172 ? 5.883 8.192 -26.384 1.00 92.38 172 ASN A O 1
ATOM 1327 N N . LEU A 1 173 ? 4.455 7.548 -27.993 1.00 93.88 173 LEU A N 1
ATOM 1328 C CA . LEU A 1 173 ? 5.459 7.283 -29.016 1.00 93.88 173 LEU A CA 1
ATOM 1329 C C . LEU A 1 173 ? 6.256 8.548 -29.368 1.00 93.88 173 LEU A C 1
ATOM 1331 O O . LEU A 1 173 ? 7.482 8.491 -29.439 1.00 93.88 173 LEU A O 1
ATOM 1335 N N . ILE A 1 174 ? 5.595 9.706 -29.489 1.00 95.12 174 ILE A N 1
ATOM 1336 C CA . ILE A 1 174 ? 6.278 10.993 -29.707 1.00 95.12 174 ILE A CA 1
ATOM 1337 C C . ILE A 1 174 ? 7.231 11.308 -28.547 1.00 95.12 174 ILE A C 1
ATOM 1339 O O . ILE A 1 174 ? 8.371 11.694 -28.791 1.00 95.12 174 ILE A O 1
ATOM 1343 N N . ILE A 1 175 ? 6.796 11.107 -27.297 1.00 94.62 175 ILE A N 1
ATOM 1344 C CA . ILE A 1 175 ? 7.627 11.364 -26.108 1.00 94.62 175 ILE A CA 1
ATOM 1345 C C . ILE A 1 175 ? 8.841 10.429 -26.088 1.00 94.62 175 ILE A C 1
ATOM 1347 O O . ILE A 1 175 ? 9.952 10.879 -25.817 1.00 94.62 175 ILE A O 1
ATOM 1351 N N . ILE A 1 176 ? 8.655 9.147 -26.415 1.00 94.62 176 ILE A N 1
ATOM 1352 C CA . ILE A 1 176 ? 9.746 8.166 -26.479 1.00 94.62 176 ILE A CA 1
ATOM 1353 C C . ILE A 1 176 ? 10.743 8.539 -27.580 1.00 94.62 176 ILE A C 1
ATOM 1355 O O . ILE A 1 176 ? 11.943 8.580 -27.314 1.00 94.62 176 ILE A O 1
ATOM 1359 N N . ILE A 1 177 ? 10.273 8.865 -28.791 1.00 96.06 177 ILE A N 1
ATOM 1360 C CA . ILE A 1 177 ? 11.145 9.318 -29.886 1.00 96.06 177 ILE A CA 1
ATOM 1361 C C . ILE A 1 177 ? 11.906 10.573 -29.466 1.00 96.06 177 ILE A C 1
ATOM 1363 O O . ILE A 1 177 ? 13.121 10.626 -29.631 1.00 96.06 177 ILE A O 1
ATOM 1367 N N . LEU A 1 178 ? 11.226 11.564 -28.887 1.00 97.00 178 LEU A N 1
ATOM 1368 C CA . LEU A 1 178 ? 11.858 12.802 -28.440 1.00 97.00 178 LEU A CA 1
ATOM 1369 C C . LEU A 1 178 ? 12.895 12.541 -27.338 1.00 97.00 178 LEU A C 1
ATOM 1371 O O . LEU A 1 178 ? 13.958 13.153 -27.349 1.00 97.00 178 LEU A O 1
ATOM 1375 N N . GLY A 1 179 ? 12.628 11.602 -26.427 1.00 97.19 179 GLY A N 1
ATOM 1376 C CA . GLY A 1 179 ? 13.576 11.165 -25.402 1.00 97.19 179 GLY A CA 1
ATOM 1377 C C . GLY A 1 179 ? 14.805 10.466 -25.987 1.00 97.19 179 GLY A C 1
ATOM 1378 O O . GLY A 1 179 ? 15.931 10.741 -25.573 1.00 97.19 179 GLY A O 1
ATOM 1379 N N . ILE A 1 180 ? 14.624 9.615 -27.001 1.00 97.56 180 ILE A N 1
ATOM 1380 C CA . ILE A 1 180 ? 15.734 8.959 -27.708 1.00 97.56 180 ILE A CA 1
ATOM 1381 C C . ILE A 1 180 ? 16.553 9.998 -28.483 1.00 97.56 180 ILE A C 1
ATOM 1383 O O . ILE A 1 180 ? 17.765 10.072 -28.308 1.00 97.56 180 ILE A O 1
ATOM 1387 N N . VAL A 1 181 ? 15.907 10.856 -29.275 1.00 98.19 181 VAL A N 1
ATOM 1388 C CA . VAL A 1 181 ? 16.576 11.924 -30.037 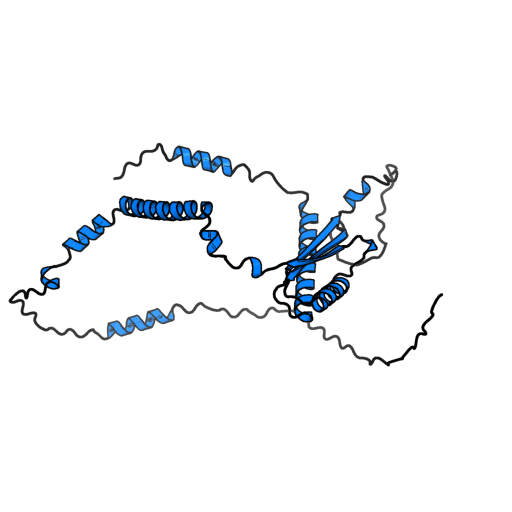1.00 98.19 181 VAL A CA 1
ATOM 1389 C C . VAL A 1 181 ? 17.298 12.890 -29.098 1.00 98.19 181 VAL A C 1
ATOM 1391 O O . VAL A 1 181 ? 18.455 13.229 -29.332 1.00 98.19 181 VAL A O 1
ATOM 1394 N N . GLY A 1 182 ? 16.651 13.283 -28.000 1.00 97.56 182 GLY A N 1
ATOM 1395 C CA . GLY A 1 182 ? 17.226 14.143 -26.972 1.00 97.56 182 GLY A CA 1
ATOM 1396 C C . GLY A 1 182 ? 18.428 13.508 -26.278 1.00 97.56 182 GLY A C 1
ATOM 1397 O O . GLY A 1 182 ? 19.442 14.178 -26.106 1.00 97.56 182 GLY A O 1
ATOM 1398 N N . SER A 1 183 ? 18.366 12.218 -25.932 1.00 97.19 183 SER A N 1
ATOM 1399 C CA . SER A 1 183 ? 19.492 11.519 -25.296 1.00 97.19 183 SER A CA 1
ATOM 1400 C C . SER A 1 183 ? 20.680 11.336 -26.246 1.00 97.19 183 SER A C 1
ATOM 1402 O O . SER A 1 183 ? 21.814 11.580 -25.839 1.00 97.19 183 SER A O 1
ATOM 1404 N N . VAL A 1 184 ? 20.440 11.009 -27.522 1.00 97.88 184 VAL A N 1
ATOM 1405 C CA . VAL A 1 184 ? 21.487 10.950 -28.557 1.00 97.88 184 VAL A CA 1
ATOM 1406 C C . VAL A 1 184 ? 22.111 12.326 -28.776 1.00 97.88 184 VAL A C 1
ATOM 1408 O O . VAL A 1 184 ? 23.334 12.444 -28.826 1.00 97.88 184 VAL A O 1
ATOM 1411 N N . PHE A 1 185 ? 21.295 13.378 -28.857 1.00 97.56 185 PHE A N 1
ATOM 1412 C CA . PHE A 1 185 ? 21.781 14.747 -29.000 1.00 97.56 185 PHE A CA 1
ATOM 1413 C C . PHE A 1 185 ? 22.623 15.181 -27.794 1.00 97.56 185 PHE A C 1
ATOM 1415 O O . PHE A 1 185 ? 23.709 15.732 -27.967 1.00 97.56 185 PHE A O 1
ATOM 1422 N N . LEU A 1 186 ? 22.167 14.882 -26.573 1.00 97.38 186 LEU A N 1
ATOM 1423 C CA . LEU A 1 186 ? 22.896 15.186 -25.343 1.00 97.38 186 LEU A CA 1
ATOM 1424 C C . LEU A 1 186 ? 24.227 14.424 -25.279 1.00 97.38 186 LEU A C 1
ATOM 1426 O O . LEU A 1 186 ? 25.251 15.010 -24.936 1.00 97.38 186 LEU A O 1
ATOM 1430 N N . ALA A 1 187 ? 24.234 13.141 -25.652 1.00 95.25 187 ALA A N 1
ATOM 1431 C CA . ALA A 1 187 ? 25.446 12.330 -25.714 1.00 95.25 187 ALA A CA 1
ATOM 1432 C C . ALA A 1 187 ? 26.432 12.864 -26.764 1.00 95.25 187 ALA A C 1
ATOM 1434 O O . ALA A 1 187 ? 27.621 13.001 -26.480 1.00 95.25 187 ALA A O 1
ATOM 1435 N N . ALA A 1 188 ? 25.948 13.232 -27.954 1.00 93.81 188 ALA A N 1
ATOM 1436 C CA . ALA A 1 188 ? 26.768 13.836 -29.000 1.00 93.81 188 ALA A CA 1
ATOM 1437 C C . ALA A 1 188 ? 27.356 15.182 -28.552 1.00 93.81 188 ALA A C 1
ATOM 1439 O O . ALA A 1 188 ? 28.542 15.433 -28.756 1.00 93.81 188 ALA A O 1
ATOM 1440 N N . ALA A 1 189 ? 26.559 16.022 -27.887 1.00 94.44 189 ALA A N 1
ATOM 1441 C CA . ALA A 1 189 ? 27.030 17.274 -27.311 1.00 94.44 189 ALA A CA 1
ATOM 1442 C C . ALA A 1 189 ? 28.092 17.026 -26.228 1.00 94.44 189 ALA A C 1
ATOM 1444 O O . ALA A 1 189 ? 29.143 17.662 -26.251 1.00 94.44 189 ALA A O 1
ATOM 1445 N N . ALA A 1 190 ? 27.873 16.069 -25.322 1.00 92.31 190 ALA A N 1
ATOM 1446 C CA . ALA A 1 190 ? 28.846 15.706 -24.294 1.00 92.31 190 ALA A CA 1
ATOM 1447 C C . ALA A 1 190 ? 30.170 15.221 -24.908 1.00 92.31 190 ALA A C 1
ATOM 1449 O O . ALA A 1 190 ? 31.236 15.695 -24.514 1.00 92.31 190 ALA A O 1
ATOM 1450 N N . LEU A 1 191 ? 30.114 14.357 -25.929 1.00 89.44 191 LEU A N 1
ATOM 1451 C CA . LEU A 1 191 ? 31.294 13.933 -26.687 1.00 89.44 191 LEU A CA 1
ATOM 1452 C C . LEU A 1 191 ? 31.971 15.119 -27.382 1.00 89.44 191 LEU A C 1
ATOM 1454 O O . LEU A 1 191 ? 33.191 15.228 -27.357 1.00 89.44 191 LEU A O 1
ATOM 1458 N N . PHE A 1 192 ? 31.207 16.043 -27.958 1.00 90.38 192 PHE A N 1
ATOM 1459 C CA . PHE A 1 192 ? 31.765 17.228 -28.602 1.00 90.38 192 PHE A CA 1
ATOM 1460 C C . PHE A 1 192 ? 32.504 18.135 -27.603 1.00 90.38 192 PHE A C 1
ATOM 1462 O O . PHE A 1 192 ? 33.624 18.572 -27.870 1.00 90.38 192 PHE A O 1
ATOM 1469 N N . PHE A 1 193 ? 31.925 18.371 -26.422 1.00 87.94 193 PHE A N 1
ATOM 1470 C CA . PHE A 1 193 ? 32.525 19.218 -25.388 1.00 87.94 193 PHE A CA 1
ATOM 1471 C C . PHE A 1 193 ? 33.705 18.562 -24.665 1.00 87.94 193 PHE A C 1
ATOM 1473 O O . PHE A 1 193 ? 34.673 19.250 -24.341 1.00 87.94 193 PHE A O 1
ATOM 1480 N N . MET A 1 194 ? 33.668 17.246 -24.439 1.00 85.44 194 MET A N 1
ATOM 1481 C CA . MET A 1 194 ? 34.770 16.524 -23.790 1.00 85.44 194 MET A CA 1
ATOM 1482 C C . MET A 1 194 ? 35.970 16.288 -24.715 1.00 85.44 194 MET A C 1
ATOM 1484 O O . MET A 1 194 ? 37.028 15.875 -24.247 1.00 85.44 194 MET A O 1
ATOM 1488 N N . ASN A 1 195 ? 35.837 16.576 -26.014 1.00 76.69 195 ASN A N 1
ATOM 1489 C CA . ASN A 1 195 ? 36.894 16.453 -27.017 1.00 76.69 195 ASN A CA 1
ATOM 1490 C C . ASN A 1 195 ? 37.705 15.130 -26.931 1.00 76.69 195 ASN A C 1
ATOM 1492 O O . ASN A 1 195 ? 38.937 15.154 -27.044 1.00 76.69 195 ASN A O 1
ATOM 1496 N N . PRO A 1 196 ? 37.054 13.960 -26.748 1.00 72.75 196 PRO A N 1
ATOM 1497 C CA . PRO A 1 196 ? 37.733 12.674 -26.585 1.00 72.75 196 PRO A CA 1
ATOM 1498 C C . PRO A 1 196 ? 38.538 12.304 -27.837 1.00 72.75 196 PRO A C 1
ATOM 1500 O O . PRO A 1 196 ? 39.539 11.598 -27.748 1.00 72.75 196 PRO A O 1
ATOM 1503 N N . PHE A 1 197 ? 38.173 12.859 -28.998 1.00 72.69 197 PHE A N 1
ATOM 1504 C CA . PHE A 1 197 ? 38.907 12.708 -30.251 1.00 72.69 197 PHE A CA 1
ATOM 1505 C C . PHE A 1 197 ? 40.341 13.235 -30.186 1.00 72.69 197 PHE A C 1
ATOM 1507 O O . PHE A 1 197 ? 41.189 12.712 -30.899 1.00 72.69 197 PHE A O 1
ATOM 1514 N N . ARG A 1 198 ? 40.660 14.214 -29.324 1.00 73.75 198 ARG A N 1
ATOM 1515 C CA . ARG A 1 198 ? 42.059 14.629 -29.132 1.00 73.75 198 ARG A CA 1
ATOM 1516 C C . ARG A 1 198 ? 42.877 13.546 -28.444 1.00 73.75 198 ARG A C 1
ATOM 1518 O O . ARG A 1 198 ? 43.990 13.281 -28.880 1.00 73.75 198 ARG A O 1
ATOM 1525 N N . SER A 1 199 ? 42.313 12.899 -27.424 1.00 75.31 199 SER A N 1
ATOM 1526 C CA . SER A 1 199 ? 42.969 11.772 -26.755 1.00 75.31 199 SER A CA 1
ATOM 1527 C C . SER A 1 199 ? 43.141 10.598 -27.715 1.00 75.31 199 SER A C 1
ATOM 1529 O O . SER A 1 199 ? 44.223 10.034 -27.807 1.00 75.31 199 SER A O 1
ATOM 1531 N N . LEU A 1 200 ? 42.099 10.278 -28.489 1.00 77.25 200 LEU A N 1
ATOM 1532 C CA . LEU A 1 200 ? 42.140 9.185 -29.460 1.00 77.25 200 LEU A CA 1
ATOM 1533 C C . LEU A 1 200 ? 43.095 9.472 -30.628 1.00 77.25 200 LEU A C 1
ATOM 1535 O O . LEU A 1 200 ? 43.783 8.565 -31.078 1.00 77.25 200 LEU A O 1
ATOM 1539 N N . ALA A 1 201 ? 43.195 10.717 -31.101 1.00 80.12 201 ALA A N 1
ATOM 1540 C CA . ALA A 1 201 ? 44.127 11.087 -32.167 1.00 80.12 201 ALA A CA 1
ATOM 1541 C C . ALA A 1 201 ? 45.597 11.001 -31.729 1.00 80.12 201 ALA A C 1
ATOM 1543 O O . ALA A 1 201 ? 46.451 10.681 -32.554 1.00 80.12 201 ALA A O 1
ATOM 1544 N N . VAL A 1 202 ? 45.894 11.274 -30.452 1.00 82.00 202 VAL A N 1
ATOM 1545 C CA . VAL A 1 202 ? 47.228 11.040 -29.878 1.00 82.00 202 VAL A CA 1
ATOM 1546 C C . VAL A 1 202 ? 47.487 9.537 -29.805 1.00 82.00 202 VAL A C 1
ATOM 1548 O O . VAL A 1 202 ? 48.445 9.062 -30.404 1.00 82.00 202 VAL A O 1
ATOM 1551 N N . SER A 1 203 ? 46.558 8.765 -29.233 1.00 81.88 203 SER A N 1
ATOM 1552 C CA . SER A 1 203 ? 46.711 7.310 -29.130 1.00 81.88 203 SER A CA 1
ATOM 1553 C C . SER A 1 203 ? 46.832 6.600 -30.484 1.00 81.88 203 SER A C 1
ATOM 1555 O O . SER A 1 203 ? 47.566 5.630 -30.579 1.00 81.88 203 SER A O 1
ATOM 1557 N N . ILE A 1 204 ? 46.170 7.067 -31.550 1.00 85.06 204 ILE A N 1
ATOM 1558 C CA . ILE A 1 204 ? 46.279 6.468 -32.896 1.00 85.06 204 ILE A CA 1
ATOM 1559 C C . ILE A 1 204 ? 47.636 6.755 -33.558 1.00 85.06 204 ILE A C 1
ATOM 1561 O O . ILE A 1 204 ? 48.098 5.951 -34.370 1.00 85.06 204 ILE A O 1
ATOM 1565 N N . LYS A 1 205 ? 48.275 7.886 -33.232 1.00 85.19 205 LYS A N 1
ATOM 1566 C CA . LYS A 1 205 ? 49.626 8.205 -33.719 1.00 85.19 205 LYS A CA 1
ATOM 1567 C C . LYS A 1 205 ? 50.701 7.388 -33.016 1.00 85.19 205 LYS A C 1
ATOM 1569 O O . LYS A 1 205 ? 51.688 7.046 -33.656 1.00 85.19 205 LYS A O 1
ATOM 1574 N N . ASP A 1 206 ? 50.476 7.065 -31.748 1.00 85.00 206 ASP A N 1
ATOM 1575 C CA . ASP A 1 206 ? 51.399 6.262 -30.944 1.00 85.00 206 ASP A CA 1
ATOM 1576 C C . ASP A 1 206 ? 51.260 4.753 -31.216 1.00 85.00 206 ASP A C 1
ATOM 1578 O O . ASP A 1 206 ? 52.089 3.960 -30.772 1.00 85.00 206 ASP A O 1
ATOM 1582 N N . ILE A 1 207 ? 50.231 4.332 -31.965 1.00 84.38 207 ILE A N 1
ATOM 1583 C CA . ILE A 1 207 ? 50.138 2.958 -32.464 1.00 84.38 207 ILE A CA 1
ATOM 1584 C C . ILE A 1 207 ? 51.190 2.774 -33.552 1.00 84.38 207 ILE A C 1
ATOM 1586 O O . ILE A 1 207 ? 51.094 3.319 -34.654 1.00 84.38 207 ILE A O 1
ATOM 1590 N N . ASP A 1 208 ? 52.174 1.942 -33.240 1.00 82.56 208 ASP A N 1
ATOM 1591 C CA . ASP A 1 208 ? 53.225 1.532 -34.154 1.00 82.56 208 ASP A CA 1
ATOM 1592 C C . ASP A 1 208 ? 52.654 0.560 -35.202 1.00 82.56 208 ASP A C 1
ATOM 1594 O O . ASP A 1 208 ? 52.717 -0.669 -35.112 1.00 82.56 208 ASP A O 1
ATOM 1598 N N . TRP A 1 209 ? 52.012 1.139 -36.216 1.00 83.56 209 TRP A N 1
ATOM 1599 C CA . TRP A 1 209 ? 51.381 0.426 -37.322 1.00 83.56 209 TRP A CA 1
ATOM 1600 C C . TRP A 1 209 ? 52.266 -0.591 -38.067 1.00 83.56 209 TRP A C 1
ATOM 1602 O O . TRP A 1 209 ? 51.678 -1.538 -38.595 1.00 83.56 209 TRP A O 1
ATOM 1612 N N . PRO A 1 210 ? 53.605 -0.453 -38.163 1.00 78.62 210 PRO A N 1
ATOM 1613 C CA . PRO A 1 210 ? 54.476 -1.483 -38.734 1.00 78.62 210 PRO A CA 1
ATOM 1614 C C . PRO A 1 210 ? 54.429 -2.796 -37.944 1.00 78.62 210 PRO A C 1
ATOM 1616 O O . PRO A 1 210 ? 54.368 -3.871 -38.542 1.00 78.62 210 PRO A O 1
ATOM 1619 N N . THR A 1 211 ? 54.370 -2.700 -36.613 1.00 78.06 211 THR A N 1
ATOM 1620 C CA . THR A 1 211 ? 54.269 -3.843 -35.697 1.00 78.06 211 THR A CA 1
ATOM 1621 C C . THR A 1 211 ? 52.904 -4.529 -35.825 1.00 78.06 211 THR A C 1
ATOM 1623 O O . THR A 1 211 ? 52.822 -5.753 -35.887 1.00 78.06 211 THR A O 1
ATOM 1626 N N . VAL A 1 212 ? 51.821 -3.753 -35.965 1.00 79.00 212 VAL A N 1
ATOM 1627 C CA . VAL A 1 212 ? 50.451 -4.284 -36.141 1.00 79.00 212 VAL A CA 1
ATOM 1628 C C . VAL A 1 212 ? 50.218 -4.868 -37.541 1.00 79.00 212 VAL A C 1
ATOM 1630 O O . VAL A 1 212 ? 49.488 -5.845 -37.688 1.00 79.00 212 VAL A O 1
ATOM 1633 N N . ARG A 1 213 ? 50.836 -4.299 -38.585 1.00 83.19 213 ARG A N 1
ATOM 1634 C CA . ARG A 1 213 ? 50.723 -4.792 -39.971 1.00 83.19 213 ARG A CA 1
ATOM 1635 C C . ARG A 1 213 ? 51.637 -5.978 -40.278 1.00 83.19 213 ARG A C 1
ATOM 1637 O O . ARG A 1 213 ? 51.621 -6.463 -41.406 1.00 83.19 213 ARG A O 1
ATOM 1644 N N . GLY A 1 214 ? 52.405 -6.453 -39.298 1.00 73.19 214 GLY A N 1
ATOM 1645 C CA . GLY A 1 214 ? 53.237 -7.644 -39.439 1.00 73.19 214 GLY A CA 1
ATOM 1646 C C . GLY A 1 214 ? 54.331 -7.508 -40.496 1.00 73.19 214 GLY A C 1
ATOM 1647 O O . GLY A 1 214 ? 54.812 -8.524 -40.987 1.00 73.19 214 GLY A O 1
ATOM 1648 N N . THR A 1 215 ? 54.727 -6.286 -40.871 1.00 62.84 215 THR A N 1
ATOM 1649 C CA . THR A 1 215 ? 55.915 -6.092 -41.708 1.00 62.84 215 THR A CA 1
ATOM 1650 C C . THR A 1 215 ? 57.138 -6.449 -40.869 1.00 62.84 215 THR A C 1
ATOM 1652 O O . THR A 1 215 ? 57.398 -5.749 -39.889 1.00 62.84 215 THR A O 1
ATOM 1655 N N . PRO A 1 216 ? 57.879 -7.521 -41.200 1.00 58.09 216 PRO A N 1
ATOM 1656 C CA . PRO A 1 216 ? 59.056 -7.899 -40.440 1.00 58.09 216 PRO A CA 1
ATOM 1657 C C . PRO A 1 216 ? 60.116 -6.818 -40.652 1.00 58.09 216 PRO A C 1
ATOM 1659 O O . PRO A 1 216 ? 60.700 -6.711 -41.731 1.00 58.09 216 PRO A O 1
ATOM 1662 N N . ALA A 1 217 ? 60.348 -5.987 -39.637 1.00 54.56 217 ALA A N 1
ATOM 1663 C CA . ALA A 1 217 ? 61.539 -5.159 -39.592 1.00 54.56 217 ALA A CA 1
ATOM 1664 C C . ALA A 1 217 ? 62.741 -6.112 -39.551 1.00 54.56 217 ALA A C 1
ATOM 1666 O O . ALA A 1 217 ? 62.976 -6.826 -38.576 1.00 54.56 217 ALA A O 1
ATOM 1667 N N . HIS A 1 218 ? 63.438 -6.197 -40.678 1.00 55.28 218 HIS A N 1
ATOM 1668 C CA . HIS A 1 218 ? 64.633 -7.003 -40.840 1.00 55.28 218 HIS A CA 1
ATOM 1669 C C . HIS A 1 218 ? 65.713 -6.460 -39.883 1.00 55.28 218 HIS A C 1
ATOM 1671 O O . HIS A 1 218 ? 66.136 -5.316 -40.030 1.00 55.28 218 HIS A O 1
ATOM 1677 N N . ASN A 1 219 ? 66.184 -7.317 -38.970 1.00 56.09 219 ASN A N 1
ATOM 1678 C CA . ASN A 1 219 ? 67.492 -7.260 -38.292 1.00 56.09 219 ASN A CA 1
ATOM 1679 C C . ASN A 1 219 ? 67.631 -6.570 -36.923 1.00 56.09 219 ASN A C 1
ATOM 1681 O O . ASN A 1 219 ? 68.727 -6.110 -36.619 1.00 56.09 219 ASN A O 1
ATOM 1685 N N . ASP A 1 220 ? 66.633 -6.641 -36.039 1.00 51.19 220 ASP A N 1
ATOM 1686 C CA . ASP A 1 220 ? 66.918 -6.567 -34.596 1.00 51.19 220 ASP A CA 1
ATOM 1687 C C . ASP A 1 220 ? 66.913 -7.971 -33.987 1.00 51.19 220 ASP A C 1
ATOM 1689 O O . ASP A 1 220 ? 65.900 -8.518 -33.549 1.00 51.19 220 ASP A O 1
ATOM 1693 N N . LEU A 1 221 ? 68.100 -8.579 -33.990 1.00 55.47 221 LEU A N 1
ATOM 1694 C CA . LEU A 1 221 ? 68.431 -9.728 -33.157 1.00 55.47 221 LEU A CA 1
ATOM 1695 C C . LEU A 1 221 ? 68.374 -9.278 -31.692 1.00 55.47 221 LEU A C 1
ATOM 1697 O O . LEU A 1 221 ? 69.391 -8.899 -31.113 1.00 55.47 221 LEU A O 1
ATOM 1701 N N . MET A 1 222 ? 67.187 -9.306 -31.082 1.00 51.47 222 MET A N 1
ATOM 1702 C CA . MET A 1 222 ? 67.088 -9.203 -29.631 1.00 51.47 222 MET A CA 1
ATOM 1703 C C . MET A 1 222 ? 67.840 -10.388 -29.008 1.00 51.47 222 MET A C 1
ATOM 1705 O O . MET A 1 222 ? 67.489 -11.543 -29.280 1.00 51.47 222 MET A O 1
ATOM 1709 N N . PRO A 1 223 ? 68.854 -10.150 -28.158 1.00 51.88 223 PRO A N 1
ATOM 1710 C CA . PRO A 1 223 ? 69.396 -11.209 -27.334 1.00 51.88 223 PRO A CA 1
ATOM 1711 C C . PRO A 1 223 ? 68.276 -11.682 -26.409 1.00 51.88 223 PRO A C 1
ATOM 1713 O O . PRO A 1 223 ? 67.684 -10.901 -25.669 1.00 51.88 223 PRO A O 1
ATOM 1716 N N . LEU A 1 224 ? 67.980 -12.978 -26.468 1.00 52.66 224 LEU A N 1
ATOM 1717 C CA . LEU A 1 224 ? 67.115 -13.686 -25.532 1.00 52.66 224 LEU A CA 1
ATOM 1718 C C . LEU A 1 224 ? 67.744 -13.676 -24.125 1.00 52.66 224 LEU A C 1
ATOM 1720 O O . LEU A 1 224 ? 68.156 -14.714 -23.611 1.00 52.66 224 LEU A O 1
ATOM 1724 N N . SER A 1 225 ? 67.820 -12.522 -23.463 1.00 50.84 225 SER A N 1
ATOM 1725 C CA . SER A 1 225 ? 67.980 -12.460 -22.014 1.00 50.84 225 SER A CA 1
ATOM 1726 C C . SER A 1 225 ? 66.612 -12.715 -21.397 1.00 50.84 225 SER A C 1
ATOM 1728 O O . SER A 1 225 ? 65.838 -11.825 -21.062 1.00 50.84 225 SER A O 1
ATOM 1730 N N . ARG A 1 226 ? 66.313 -14.007 -21.288 1.00 50.12 226 ARG A N 1
ATOM 1731 C CA . ARG A 1 226 ? 65.227 -14.579 -20.502 1.00 50.12 226 ARG A CA 1
ATOM 1732 C C . ARG A 1 226 ? 65.451 -14.209 -19.031 1.00 50.12 226 ARG A C 1
ATOM 1734 O O . ARG A 1 226 ? 65.960 -15.015 -18.259 1.00 50.12 226 ARG A O 1
ATOM 1741 N N . THR A 1 227 ? 65.124 -12.983 -18.637 1.00 55.06 227 THR A N 1
ATOM 1742 C CA . THR A 1 227 ? 64.968 -12.644 -17.226 1.00 55.06 227 THR A CA 1
ATOM 1743 C C . THR A 1 227 ? 63.705 -13.349 -16.761 1.00 55.06 227 THR A C 1
ATOM 1745 O O . THR A 1 227 ? 62.585 -13.009 -17.137 1.00 55.06 227 THR A O 1
ATOM 1748 N N . MET A 1 228 ? 63.902 -14.436 -16.015 1.00 58.09 228 MET A N 1
ATOM 1749 C CA . MET A 1 228 ? 62.808 -15.061 -15.292 1.00 58.09 228 MET A CA 1
ATOM 1750 C C . MET A 1 228 ? 62.160 -13.996 -14.399 1.00 58.09 228 MET A C 1
ATOM 1752 O O . MET A 1 228 ? 62.893 -13.224 -13.773 1.00 58.09 228 MET A O 1
ATOM 1756 N N . PRO A 1 229 ? 60.821 -13.930 -14.330 1.00 53.94 229 PRO A N 1
ATOM 1757 C CA . PRO A 1 229 ? 60.169 -13.120 -13.317 1.00 53.94 229 PRO A CA 1
ATOM 1758 C C . PRO A 1 229 ? 60.660 -13.621 -11.957 1.00 53.94 229 PRO A C 1
ATOM 1760 O O . PRO A 1 229 ? 60.506 -14.801 -11.635 1.00 53.94 229 PRO A O 1
ATOM 1763 N N . SER A 1 230 ? 61.326 -12.746 -11.204 1.00 63.09 230 SER A N 1
ATOM 1764 C CA . SER A 1 230 ? 61.758 -13.051 -9.848 1.00 63.09 230 SER A CA 1
ATOM 1765 C C . SER A 1 230 ? 60.534 -13.427 -9.010 1.00 63.09 230 SER A C 1
ATOM 1767 O O . SER A 1 230 ? 59.458 -12.836 -9.143 1.00 63.09 230 SER A O 1
ATOM 1769 N N . GLU A 1 231 ? 60.696 -14.434 -8.149 1.00 59.41 231 GLU A N 1
ATOM 1770 C CA . GLU A 1 231 ? 59.653 -14.953 -7.251 1.00 59.41 231 GLU A CA 1
ATOM 1771 C C . GLU A 1 231 ? 58.994 -13.880 -6.364 1.00 59.41 231 GLU A C 1
ATOM 1773 O O . GLU A 1 231 ? 57.918 -14.109 -5.806 1.00 59.41 231 GLU A O 1
ATOM 1778 N N . ASP A 1 232 ? 59.587 -12.691 -6.266 1.00 59.16 232 ASP A N 1
ATOM 1779 C CA . ASP A 1 232 ? 59.068 -11.580 -5.476 1.00 59.16 232 ASP A CA 1
ATOM 1780 C C . ASP A 1 232 ? 57.688 -11.100 -5.955 1.00 59.16 232 ASP A C 1
ATOM 1782 O O . ASP A 1 232 ? 56.865 -10.691 -5.133 1.00 59.16 232 ASP A O 1
ATOM 1786 N N . TYR A 1 233 ? 57.358 -11.259 -7.245 1.00 58.19 233 TYR A N 1
ATOM 1787 C CA . TYR A 1 233 ? 56.056 -10.827 -7.776 1.00 58.19 233 TYR A CA 1
ATOM 1788 C C . TYR A 1 233 ? 54.875 -11.663 -7.242 1.00 58.19 233 TYR A C 1
ATOM 1790 O O . TYR A 1 233 ? 53.751 -11.171 -7.133 1.00 58.19 233 TYR A O 1
ATOM 1798 N N . TYR A 1 234 ? 55.113 -12.914 -6.826 1.00 56.22 234 TYR A N 1
ATOM 1799 C CA . TYR A 1 234 ? 54.072 -13.751 -6.214 1.00 56.22 234 TYR A CA 1
ATOM 1800 C C . TYR A 1 234 ? 53.911 -13.517 -4.704 1.00 56.22 234 TYR A C 1
ATOM 1802 O O . TYR A 1 234 ? 52.872 -13.877 -4.141 1.00 56.22 234 TYR A O 1
ATOM 1810 N N . ARG A 1 235 ? 54.887 -12.889 -4.029 1.00 56.06 235 ARG A N 1
ATOM 1811 C CA . ARG A 1 235 ? 54.777 -12.572 -2.594 1.00 56.06 235 ARG A CA 1
ATOM 1812 C C . ARG A 1 235 ? 53.866 -11.379 -2.315 1.00 56.06 235 ARG A C 1
ATOM 1814 O O . ARG A 1 235 ? 53.200 -11.369 -1.282 1.00 56.06 235 ARG A O 1
ATOM 1821 N N . GLU A 1 236 ? 53.772 -10.424 -3.234 1.00 56.97 236 GLU A N 1
ATOM 1822 C CA . GLU A 1 236 ? 53.004 -9.191 -3.018 1.00 56.97 236 GLU A CA 1
ATOM 1823 C C . GLU A 1 236 ? 51.502 -9.350 -3.329 1.00 56.97 236 GLU A C 1
ATOM 1825 O O . GLU A 1 236 ? 50.651 -8.781 -2.645 1.00 56.97 236 GLU A O 1
ATOM 1830 N N . ALA A 1 237 ? 51.134 -10.246 -4.253 1.00 56.75 237 ALA A N 1
ATOM 1831 C CA . ALA A 1 237 ? 49.727 -10.544 -4.547 1.00 56.75 237 ALA A CA 1
ATOM 1832 C C . ALA A 1 237 ? 48.993 -11.274 -3.395 1.00 56.75 237 ALA A C 1
ATOM 1834 O O . ALA A 1 237 ? 47.765 -11.213 -3.294 1.00 56.75 237 ALA A O 1
ATOM 1835 N N . ARG A 1 238 ? 49.719 -11.939 -2.481 1.00 54.00 238 ARG A N 1
ATOM 1836 C CA . ARG A 1 238 ? 49.116 -12.633 -1.324 1.00 54.00 238 ARG A CA 1
ATOM 1837 C C . ARG A 1 238 ? 48.825 -11.729 -0.129 1.00 54.00 238 ARG A C 1
ATOM 1839 O O . ARG A 1 238 ? 47.974 -12.086 0.680 1.00 54.00 238 ARG A O 1
ATOM 1846 N N . THR A 1 239 ? 49.469 -10.570 -0.003 1.00 56.69 239 THR A N 1
ATOM 1847 C CA . THR A 1 239 ? 49.258 -9.678 1.153 1.00 56.69 239 THR A CA 1
ATOM 1848 C C . THR A 1 239 ? 48.096 -8.704 0.956 1.00 56.69 239 THR A C 1
ATOM 1850 O O . THR A 1 239 ? 47.523 -8.240 1.942 1.00 56.69 239 THR A O 1
ATOM 1853 N N . MET A 1 240 ? 47.668 -8.444 -0.285 1.00 52.69 240 MET A N 1
ATOM 1854 C CA . MET A 1 240 ? 46.559 -7.514 -0.552 1.00 52.69 240 MET A CA 1
ATOM 1855 C C . MET A 1 240 ? 45.161 -8.125 -0.373 1.00 52.69 240 MET A C 1
ATOM 1857 O O . MET A 1 240 ? 44.209 -7.394 -0.109 1.00 52.69 240 MET A O 1
ATOM 1861 N N . THR A 1 241 ? 45.021 -9.453 -0.419 1.00 51.72 241 THR A N 1
ATOM 1862 C CA . THR A 1 241 ? 43.696 -10.105 -0.321 1.00 51.72 241 THR A CA 1
ATOM 1863 C C . THR A 1 241 ? 43.205 -10.264 1.129 1.00 51.72 241 THR A C 1
ATOM 1865 O O . THR A 1 241 ? 42.022 -10.487 1.368 1.00 51.72 241 THR A O 1
ATOM 1868 N N . THR A 1 242 ? 44.073 -10.071 2.128 1.00 52.81 24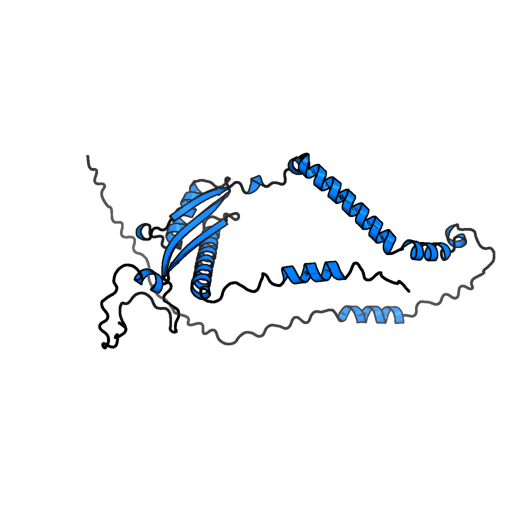2 THR A N 1
ATOM 1869 C CA . THR A 1 242 ? 43.724 -10.267 3.552 1.00 52.81 242 THR A CA 1
ATOM 1870 C C . THR A 1 242 ? 43.197 -8.996 4.239 1.00 52.81 242 THR A C 1
ATOM 1872 O O . THR A 1 242 ? 42.728 -9.058 5.371 1.00 52.81 242 THR A O 1
ATOM 1875 N N . ARG A 1 243 ? 43.219 -7.826 3.582 1.00 50.97 243 ARG A N 1
ATOM 1876 C CA . ARG A 1 243 ? 42.855 -6.542 4.224 1.00 50.97 243 ARG A CA 1
ATOM 1877 C C . ARG A 1 243 ? 41.409 -6.075 4.025 1.00 50.97 243 ARG A C 1
ATOM 1879 O O . ARG A 1 243 ? 41.058 -5.007 4.513 1.00 50.97 243 ARG A O 1
ATOM 1886 N N . LEU A 1 244 ? 40.566 -6.869 3.363 1.00 50.28 244 LEU A N 1
ATOM 1887 C CA . LEU A 1 244 ? 39.141 -6.570 3.162 1.00 50.28 244 LEU A CA 1
ATOM 1888 C C . LEU A 1 244 ? 38.226 -7.610 3.825 1.00 50.28 244 LEU A C 1
ATOM 1890 O O . LEU A 1 244 ? 37.189 -7.970 3.276 1.00 50.28 244 LEU A O 1
ATOM 1894 N N . GLN A 1 245 ? 38.577 -8.084 5.025 1.00 50.59 245 GLN A N 1
ATOM 1895 C CA . GLN A 1 245 ? 37.550 -8.598 5.931 1.00 50.59 245 GLN A CA 1
ATOM 1896 C C . GLN A 1 245 ? 36.934 -7.410 6.681 1.00 50.59 245 GLN A C 1
ATOM 1898 O O . GLN A 1 245 ? 37.616 -6.804 7.512 1.00 50.59 245 GLN A O 1
ATOM 1903 N N . PRO A 1 246 ? 35.666 -7.041 6.414 1.00 52.97 246 PRO A N 1
ATOM 1904 C CA . PRO A 1 246 ? 34.957 -6.122 7.284 1.00 52.97 246 PRO A CA 1
ATOM 1905 C C . PRO A 1 246 ? 34.871 -6.771 8.663 1.00 52.97 246 PRO A C 1
ATOM 1907 O O . PRO A 1 246 ? 34.367 -7.882 8.828 1.00 52.97 246 PRO A O 1
ATOM 1910 N N . HIS A 1 247 ? 35.415 -6.066 9.645 1.00 48.81 247 HIS A N 1
ATOM 1911 C CA . HIS A 1 247 ? 35.373 -6.407 11.053 1.00 48.81 247 HIS A CA 1
ATOM 1912 C C . HIS A 1 247 ? 33.900 -6.470 11.494 1.00 48.81 247 HIS A C 1
ATOM 1914 O O . HIS A 1 247 ? 33.318 -5.471 11.909 1.00 48.81 247 HIS A O 1
ATOM 1920 N N . MET A 1 248 ? 33.266 -7.640 11.375 1.00 47.91 248 MET A N 1
ATOM 1921 C CA . MET A 1 248 ? 32.021 -7.918 12.082 1.00 47.91 248 MET A CA 1
ATOM 1922 C C . MET A 1 248 ? 32.370 -8.009 13.563 1.00 47.91 248 MET A C 1
ATOM 1924 O O . MET A 1 248 ? 32.848 -9.032 14.049 1.00 47.91 248 MET A O 1
ATOM 1928 N N . GLN A 1 249 ? 32.189 -6.897 14.272 1.00 55.72 249 GLN A N 1
ATOM 1929 C CA . GLN A 1 249 ? 32.175 -6.906 15.724 1.00 55.72 249 GLN A CA 1
ATOM 1930 C C . GLN A 1 249 ? 30.992 -7.767 16.193 1.00 55.72 249 GLN A C 1
ATOM 1932 O O . GLN A 1 249 ? 29.855 -7.511 15.777 1.00 55.72 249 GLN A O 1
ATOM 1937 N N . PRO A 1 250 ? 31.215 -8.766 17.061 1.00 55.59 250 PRO A N 1
ATOM 1938 C CA . PRO A 1 250 ? 30.120 -9.424 17.750 1.00 55.59 250 PRO A CA 1
ATOM 1939 C C . PRO A 1 250 ? 29.422 -8.382 18.631 1.00 55.59 250 PRO A C 1
ATOM 1941 O O . PRO A 1 250 ? 30.025 -7.810 19.539 1.00 55.59 250 PRO A O 1
ATOM 1944 N N . ARG A 1 251 ? 28.146 -8.103 18.337 1.00 50.06 251 ARG A N 1
ATOM 1945 C CA . ARG A 1 251 ? 27.286 -7.307 19.219 1.00 50.06 251 ARG A CA 1
ATOM 1946 C C . ARG A 1 251 ? 27.264 -7.975 20.591 1.00 50.06 251 ARG A C 1
ATOM 1948 O O . ARG A 1 251 ? 26.876 -9.136 20.709 1.00 50.06 251 ARG A O 1
ATOM 1955 N N . ALA A 1 252 ? 27.679 -7.223 21.606 1.00 58.16 252 ALA A N 1
ATOM 1956 C CA . ALA A 1 252 ? 27.571 -7.621 22.997 1.00 58.16 252 ALA A CA 1
ATOM 1957 C C . ALA A 1 252 ? 26.112 -7.992 23.340 1.00 58.16 252 ALA A C 1
ATOM 1959 O O . ALA A 1 252 ? 25.189 -7.301 22.891 1.00 58.16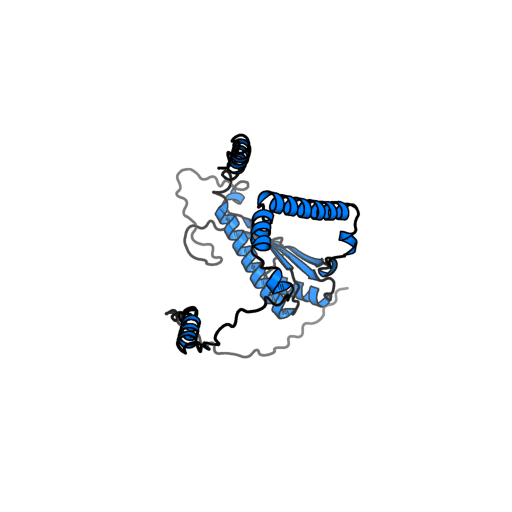 252 ALA A O 1
ATOM 1960 N N . PRO A 1 253 ? 25.884 -9.056 24.126 1.00 57.12 253 PRO A N 1
ATOM 1961 C CA . PRO A 1 253 ? 24.566 -9.351 24.663 1.00 57.12 253 PRO A CA 1
ATOM 1962 C C . PRO A 1 253 ? 24.154 -8.230 25.622 1.00 57.12 253 PRO A C 1
ATOM 1964 O O . PRO A 1 253 ? 24.875 -7.900 26.564 1.00 57.12 253 PRO A O 1
ATOM 1967 N N . LEU A 1 254 ? 22.996 -7.625 25.355 1.00 55.44 254 LEU A N 1
ATOM 1968 C CA . LEU A 1 254 ? 22.376 -6.652 26.248 1.00 55.44 254 LEU A CA 1
ATOM 1969 C C . LEU A 1 254 ? 22.100 -7.310 27.613 1.00 55.44 254 LEU A C 1
ATOM 1971 O O . LEU A 1 254 ? 21.523 -8.401 27.650 1.00 55.44 254 LEU A O 1
ATOM 1975 N N . PRO A 1 255 ? 22.477 -6.670 28.731 1.00 57.03 255 PRO A N 1
ATOM 1976 C CA . PRO A 1 255 ? 22.102 -7.129 30.055 1.00 57.03 255 PRO A CA 1
ATOM 1977 C C . PRO A 1 255 ? 20.664 -6.693 30.362 1.00 57.03 255 PRO A C 1
ATOM 1979 O O . PRO A 1 255 ? 20.297 -5.542 30.144 1.00 57.03 255 PRO A O 1
ATOM 1982 N N . GLY A 1 256 ? 19.871 -7.598 30.934 1.00 53.03 256 GLY A N 1
ATOM 1983 C CA . GLY A 1 256 ? 18.659 -7.223 31.664 1.00 53.03 256 GLY A CA 1
ATOM 1984 C C . GLY A 1 256 ? 17.353 -7.398 30.896 1.00 53.03 256 GLY A C 1
ATOM 1985 O O . GLY A 1 256 ? 16.765 -6.446 30.398 1.00 53.03 256 GLY A O 1
ATOM 1986 N N . GLY A 1 257 ? 16.850 -8.628 30.903 1.00 44.22 257 GLY A N 1
ATOM 1987 C CA . GLY A 1 257 ? 15.450 -8.941 30.643 1.00 44.22 257 GLY A CA 1
ATOM 1988 C C . GLY A 1 257 ? 15.052 -10.093 31.549 1.00 44.22 257 GLY A C 1
ATOM 1989 O O . GLY A 1 257 ? 15.156 -11.253 31.168 1.00 44.22 257 GLY A O 1
ATOM 1990 N N . SER A 1 258 ? 14.695 -9.766 32.786 1.00 46.22 258 SER A N 1
ATOM 1991 C CA . SER A 1 258 ? 14.168 -10.673 33.799 1.00 46.22 258 SER A CA 1
ATOM 1992 C C . SER A 1 258 ? 12.972 -11.452 33.246 1.00 46.22 258 SER A C 1
ATOM 1994 O O . SER A 1 258 ? 11.855 -10.946 33.149 1.00 46.22 258 SER A O 1
ATOM 1996 N N . VAL A 1 259 ? 13.216 -12.714 32.893 1.00 45.97 259 VAL A N 1
ATOM 1997 C CA . VAL A 1 259 ? 12.178 -13.697 32.587 1.00 45.97 259 VAL A CA 1
ATOM 1998 C C . VAL A 1 259 ? 11.473 -14.037 33.897 1.00 45.97 259 VAL A C 1
ATOM 2000 O O . VAL A 1 259 ? 11.898 -14.901 34.660 1.00 45.97 259 VAL A O 1
ATOM 2003 N N . LEU A 1 260 ? 10.390 -13.317 34.178 1.00 48.12 260 LEU A N 1
ATOM 2004 C CA . LEU A 1 260 ? 9.396 -13.723 35.161 1.00 48.12 260 LEU A CA 1
ATOM 2005 C C . LEU A 1 260 ? 8.585 -14.866 34.540 1.00 48.12 260 LEU A C 1
ATOM 2007 O O . LEU A 1 260 ? 7.561 -14.663 33.890 1.00 48.12 260 LEU A O 1
ATOM 2011 N N . SER A 1 261 ? 9.089 -16.086 34.726 1.00 44.59 261 SER A N 1
ATOM 2012 C CA . SER A 1 261 ? 8.347 -17.327 34.515 1.00 44.59 261 SER A CA 1
ATOM 2013 C C . SER A 1 261 ? 7.123 -17.333 35.427 1.00 44.59 261 SER A C 1
ATOM 2015 O O . SER A 1 261 ? 7.194 -17.724 36.591 1.00 44.59 261 SER A O 1
ATOM 2017 N N . ARG A 1 262 ? 5.982 -16.879 34.906 1.00 45.47 262 ARG A N 1
ATOM 2018 C CA . ARG A 1 262 ? 4.690 -17.043 35.568 1.00 45.47 262 ARG A CA 1
ATOM 2019 C C . ARG A 1 262 ? 4.118 -18.397 35.166 1.00 45.47 262 ARG A C 1
ATOM 2021 O O . ARG A 1 262 ? 3.509 -18.544 34.111 1.00 45.47 262 ARG A O 1
ATOM 2028 N N . ALA A 1 263 ? 4.335 -19.382 36.032 1.00 50.50 263 ALA A N 1
ATOM 2029 C CA . ALA A 1 263 ? 3.579 -20.623 36.038 1.00 50.50 263 ALA A CA 1
ATOM 2030 C C . ALA A 1 263 ? 2.079 -20.289 36.057 1.00 50.50 263 ALA A C 1
ATOM 2032 O O . ALA A 1 263 ? 1.594 -19.642 36.985 1.00 50.50 263 ALA A O 1
ATOM 2033 N N . THR A 1 264 ? 1.353 -20.696 35.018 1.00 46.31 264 THR A N 1
ATOM 2034 C CA . THR A 1 264 ? -0.111 -20.735 35.038 1.00 46.31 264 THR A CA 1
ATOM 2035 C C . THR A 1 264 ? -0.547 -22.175 34.862 1.00 46.31 264 THR A C 1
ATOM 2037 O O . THR A 1 264 ? -0.553 -22.754 33.781 1.00 46.31 264 THR A O 1
ATOM 2040 N N . THR A 1 265 ? -0.835 -22.752 36.015 1.00 44.34 265 THR A N 1
ATOM 2041 C CA . THR A 1 265 ? -1.568 -23.982 36.240 1.00 44.34 265 THR A CA 1
ATOM 2042 C C . THR A 1 265 ? -3.033 -23.791 35.824 1.00 44.34 265 THR A C 1
ATOM 2044 O O . THR A 1 265 ? -3.627 -22.777 36.186 1.00 44.34 265 THR A O 1
ATOM 2047 N N . SER A 1 266 ? -3.634 -24.845 35.250 1.00 40.72 266 SER A N 1
ATOM 2048 C CA . SER A 1 266 ? -5.063 -25.217 35.408 1.00 40.72 266 SER A CA 1
ATOM 2049 C C . SER A 1 266 ? -6.118 -24.533 34.505 1.00 40.72 266 SER A C 1
ATOM 2051 O O . SER A 1 266 ? -5.937 -23.381 34.126 1.00 40.72 266 SER A O 1
ATOM 2053 N N . PRO A 1 267 ? -7.321 -25.126 34.308 1.00 57.38 267 PRO A N 1
ATOM 2054 C CA . PRO A 1 267 ? -7.654 -26.504 33.918 1.00 57.38 267 PRO A CA 1
ATOM 2055 C C . PRO A 1 267 ? -8.638 -26.570 32.715 1.00 57.38 267 PRO A C 1
ATOM 2057 O O . PRO A 1 267 ? -9.092 -25.566 32.176 1.00 57.38 267 PRO A O 1
ATOM 2060 N N . ALA A 1 268 ? -8.959 -27.804 32.317 1.00 51.28 268 ALA A N 1
ATOM 2061 C CA . ALA A 1 268 ? -9.826 -28.244 31.220 1.00 51.28 268 ALA A CA 1
ATOM 2062 C C . ALA A 1 268 ? -11.198 -27.539 31.060 1.00 51.28 268 ALA A C 1
ATOM 2064 O O . ALA A 1 268 ? -11.849 -27.224 32.057 1.00 51.28 268 ALA A O 1
ATOM 2065 N N . PRO A 1 269 ? -11.734 -27.436 29.825 1.00 56.97 269 PRO A N 1
ATOM 2066 C CA . PRO A 1 269 ? -13.139 -27.113 29.612 1.00 56.97 269 PRO A CA 1
ATOM 2067 C C . PRO A 1 269 ? -14.019 -28.373 29.613 1.00 56.97 269 PRO A C 1
ATOM 2069 O O . PRO A 1 269 ? -13.948 -29.225 28.727 1.00 56.97 269 PRO A O 1
ATOM 2072 N N . ALA A 1 270 ? -14.902 -28.447 30.611 1.00 46.88 270 ALA A N 1
ATOM 2073 C CA . ALA A 1 270 ? -16.064 -29.322 30.622 1.00 46.88 270 ALA A CA 1
ATOM 2074 C C . ALA A 1 270 ? -17.069 -28.869 29.550 1.00 46.88 270 ALA A C 1
ATOM 2076 O O . ALA A 1 270 ? -17.605 -27.760 29.586 1.00 46.88 270 ALA A O 1
ATOM 2077 N N . SER A 1 271 ? -17.345 -29.751 28.598 1.00 49.72 271 SER A N 1
ATOM 2078 C CA . SER A 1 271 ? -18.381 -29.605 27.583 1.00 49.72 271 SER A CA 1
ATOM 2079 C C . SER A 1 271 ? -19.767 -29.816 28.204 1.00 49.72 271 SER A C 1
ATOM 2081 O O . SER A 1 271 ? -20.273 -30.930 28.304 1.00 49.72 271 SER A O 1
ATOM 2083 N N . CYS A 1 272 ? -20.419 -28.726 28.615 1.00 51.91 272 CYS A N 1
ATOM 2084 C CA . CYS A 1 272 ? -21.826 -28.744 29.011 1.00 51.91 272 CYS A CA 1
ATOM 2085 C C . CYS A 1 272 ? -22.700 -28.310 27.824 1.00 51.91 272 CYS A C 1
ATOM 2087 O O . CYS A 1 272 ? -22.920 -27.126 27.567 1.00 51.91 272 CYS A O 1
ATOM 2089 N N . LEU A 1 273 ? -23.172 -29.311 27.078 1.00 52.88 273 LEU A N 1
ATOM 2090 C CA . LEU A 1 273 ? -24.171 -29.205 26.017 1.00 52.88 273 LEU A CA 1
ATOM 2091 C C . LEU A 1 273 ? -25.459 -28.563 26.566 1.00 52.88 273 LEU A C 1
ATOM 2093 O O . LEU A 1 273 ? -26.238 -29.216 27.263 1.00 52.88 273 LEU A O 1
ATOM 2097 N N . LYS A 1 274 ? -25.744 -27.304 26.210 1.00 54.06 274 LYS A N 1
ATOM 2098 C CA . LYS A 1 274 ? -27.046 -26.677 26.489 1.00 54.06 274 LYS A CA 1
ATOM 2099 C C . LYS A 1 274 ? -27.828 -26.434 25.202 1.00 54.06 274 LYS A C 1
ATOM 2101 O O . LYS A 1 274 ? -27.782 -25.377 24.586 1.00 54.06 274 LYS A O 1
ATOM 2106 N N . LYS A 1 275 ? -28.594 -27.470 24.857 1.00 59.06 275 LYS A N 1
ATOM 2107 C CA . LYS A 1 275 ? -29.776 -27.487 23.982 1.00 59.06 275 LYS A CA 1
ATOM 2108 C C . LYS A 1 275 ? -30.604 -26.203 24.179 1.00 59.06 275 LYS A C 1
ATOM 2110 O O . LYS A 1 275 ? -31.200 -26.024 25.243 1.00 59.06 275 LYS A O 1
ATOM 2115 N N . ARG A 1 276 ? -30.697 -25.331 23.168 1.00 52.78 276 ARG A N 1
ATOM 2116 C CA . ARG A 1 276 ? -31.689 -24.243 23.145 1.00 52.78 276 ARG A CA 1
ATOM 2117 C C . ARG A 1 276 ? -32.650 -24.430 21.979 1.00 52.78 276 ARG A C 1
ATOM 2119 O O . ARG A 1 276 ? -32.257 -24.536 20.826 1.00 52.78 276 ARG A O 1
ATOM 2126 N N . ARG A 1 277 ? -33.918 -24.554 22.371 1.00 55.69 277 ARG A N 1
ATOM 2127 C CA . ARG A 1 277 ? -35.100 -24.801 21.552 1.00 55.69 277 ARG A CA 1
ATOM 2128 C C . ARG A 1 277 ? -35.343 -23.655 20.575 1.00 55.69 277 ARG A C 1
ATOM 2130 O O . ARG A 1 277 ? -35.345 -22.494 20.974 1.00 55.69 277 ARG A O 1
ATOM 2137 N N . LEU A 1 278 ? -35.663 -24.039 19.345 1.00 58.72 278 LEU A N 1
ATOM 2138 C CA . LEU A 1 278 ? -36.377 -23.244 18.354 1.00 58.72 278 LEU A CA 1
ATOM 2139 C C . LEU A 1 278 ? -37.699 -22.722 18.948 1.00 58.72 278 LEU A C 1
ATOM 2141 O O . LEU A 1 278 ? -38.494 -23.501 19.479 1.00 58.72 278 LEU A O 1
ATOM 2145 N N . ARG A 1 279 ? -37.938 -21.411 18.841 1.00 56.94 279 ARG A N 1
ATOM 2146 C CA . ARG A 1 279 ? -39.273 -20.802 18.907 1.00 56.94 279 ARG A CA 1
ATOM 2147 C C . ARG A 1 279 ? -39.528 -20.104 17.580 1.00 56.94 279 ARG A C 1
ATOM 2149 O O . ARG A 1 279 ? -38.969 -19.051 17.308 1.00 56.94 279 ARG A O 1
ATOM 2156 N N . THR A 1 280 ? -40.371 -20.733 16.780 1.00 63.41 280 THR A N 1
ATOM 2157 C CA . THR A 1 280 ? -41.079 -20.152 15.642 1.00 63.41 280 THR A CA 1
ATOM 2158 C C . THR A 1 280 ? -42.096 -19.126 16.141 1.00 63.41 280 THR A C 1
ATOM 2160 O O . THR A 1 280 ? -42.844 -19.430 17.074 1.00 63.41 280 THR A O 1
ATOM 2163 N N . TRP A 1 281 ? -42.164 -17.961 15.503 1.00 57.38 281 TRP A N 1
ATOM 2164 C CA . TRP A 1 281 ? -43.338 -17.091 15.540 1.00 57.38 281 TRP A CA 1
ATOM 2165 C C . TRP A 1 281 ? -43.953 -17.057 14.142 1.00 57.38 281 TRP A C 1
ATOM 2167 O O . TRP A 1 281 ? -43.228 -16.994 13.150 1.00 57.38 281 TRP A O 1
ATOM 2177 N N . ARG A 1 282 ? -45.277 -17.230 14.125 1.00 60.72 282 ARG A N 1
ATOM 2178 C CA . ARG A 1 282 ? -46.166 -17.020 12.980 1.00 60.72 282 ARG A CA 1
ATOM 2179 C C . ARG A 1 282 ? -46.255 -15.542 12.641 1.00 60.72 282 ARG A C 1
ATOM 2181 O O . ARG A 1 282 ? -46.135 -14.741 13.596 1.00 60.72 282 ARG A O 1
#

Organism: NCBI:txid412755

pLDDT: mean 72.38, std 19.81, range [37.88, 98.19]

Sequence (282 aa):
MFRMKPLTAGIVAVALTFFASAAAYAQTETGNAYTYKIAVERHLEARLYKVLKEVTKVEDLVIIVSAEVTTPDEKQGSGKRALLLPGVPTRERLGVEGATTTEGAQSSVIVQSLKLTVLVDSSTSQTTIDTIHDVALSALDFDPDRGDRIEIRKVDYLSHRFKWGVLMLPQNLIIIILGIVGSVFLAAAALFFMNPFRSLAVSIKDIDWPTVRGTPAHNDLMPLSRTMPSEDYYREARTMTTRLQPHMQPRAPLPGGSVLSRATTSPAPASCLKKRRLRTWR

Secondary structure (DSSP, 8-state):
-----TTTHHHHHHHHHHHHGGGSS--SSSHHHHHHHHHHHHHHHHHHHHHHHHHH--S-EEEEEEEEEE-HHHHTTSS------TT----------------S-----EEEEEEEEEEEETTS-HHHHHHHHHHHHHHHT--GGGT-EEEEEEE-GGGGS--HHHHTSHHHHHHHHHHHHHHHHHHHHHHHHH-HHHHHHHHHHHS-HHHHTT---TT--------PPPTHHHHHTTTSTTS-----PPPPPPP---------------------------

Foldseek 3Di:
DDDDDPPPVVVVVVVVVVVVPVPPDDDDDPPQLVVVQVVVQVVLQVQLVVQLCVPLVDPDKDKGKGWDKDFPVVVVPPDDPPPPDPDDPDDDPPDDDDDDDDDDDDRPIDTQEMEMEMEDEPPDDPVSVVVSVVSSCVSVVHDVVSVYYYHYDHDHPVVPPPDVVVCVDPVNVVVVVCVVVVVVVVVVVVCVVVVCVVVVVVVVVVPPVCVVVVPPPPDDPDPPPPPDDPPVVVVVVVVVVPPPDDPPDDPDDDDDDDPPPDDDDDDDDDDDDDDDDDDDDD